Protein 3W06 (pdb70)

Radius of gyration: 17.02 Å; Cα contacts (8 Å, |Δi|>4): 594; chains: 1; bounding box: 45×46×42 Å

Organism: Arabidopsis thaliana (NCBI:txid3702)

Solvent-accessible surface area: 11154 Å² total; per-residue (Å²): 87,132,50,24,117,13,13,34,20,104,66,70,51,98,43,97,57,5,0,0,0,0,3,0,32,5,6,12,28,36,0,0,88,69,0,20,81,89,0,54,134,82,34,45,0,0,18,6,3,16,9,7,10,26,65,12,65,53,122,107,12,74,86,126,98,11,77,80,9,82,2,14,1,92,13,1,17,37,0,0,94,70,43,172,4,146,52,3,22,0,0,0,1,7,7,0,0,4,2,0,0,22,0,2,57,94,77,56,86,6,8,61,8,0,0,0,0,0,4,3,0,44,7,14,23,63,166,132,16,101,0,34,31,86,63,110,79,0,74,116,28,5,92,39,6,130,82,83,18,98,52,22,0,106,40,27,0,23,107,4,2,11,58,98,126,108,34,120,6,8,103,32,6,17,145,11,0,87,77,10,101,66,63,3,0,30,33,14,1,61,30,11,18,66,19,54,10,39,110,49,0,77,144,2,98,7,45,0,4,3,1,2,0,85,142,16,80,9,1,38,60,90,0,2,98,63,0,74,68,55,11,48,14,124,17,49,43,46,50,0,115,11,47,2,21,1,0,0,12,37,36,33,136,48,0,8,69,11,0,13,115,15,2,122,85,122,104

B-factor: mean 13.85, std 9.34, range [4.44, 128.72]

Sequence (267 aa):
GVVVEEEAHNVKKVIIGSGEATIIVLLGHGFGTDQSVWKHLVPHLVDDDYRRVVLYDNMGAGTTNPDYFDFDDRYSNNLEGYSSFFDLIIAILEEDDLKIESCIFVGHSVSAMIGVLLASLNRPDLFSKIVMIISASPRYVNDVVDYQQGGFEQEDDLNQLLFEEAIRRSSNYKAWCLGFAPLAVGGDMDSIAVQEFSSRRTLFNNMMRPDIALSVGQTIFQSDMMRQILPFVTVPCHILQSVKDLLAVPVVVSSEYLHANLGCESVVEVIPSDGHLPQLSSSPDSVIPVILRRHIRNDI

Nearest PDB structures (foldseek):
  4jym-assembly2_B  TM=1.003E+00  e=8.639E-58  Arabidopsis thaliana
  5z9h-assembly1_A  TM=1.003E+00  e=8.639E-58  Arabidopsis thaliana
  8u33-assembly1_A  TM=1.002E+00  e=1.184E-56  Arabidopsis thaliana
  8u2l-assembly1_A  TM=1.003E+00  e=4.520E-56  Arabidopsis thaliana
  7k38-assembly1_A  TM=9.964E-01  e=1.444E-49  Pisum sativum

Secondary structure (DSSP, 8-state):
-HHHHHTT-EEES-SS-EEEEE--TT--GGGGTTTGGGTTTTSEEEEE--TTSTTS-GGG--TTGGGSHHHHHHHHHHHHHHTT---EEEEEETHHHHHHHHHHHH-GGGEEEEEEES--S--B-BTTB--SB-HHHHHHHHHHHHH-HHHHHHHHHHHHH-S-TTSHHHHHHHHHHHHS-HHHHHHHHHHHHT---GGGGGG--S-EEEEEEEE-TT--HHHHHHHHHH-SS-EEEEEEEEESSSHHHH-HHHHHHHHHHHHHS--

GO terms:
  GO:0005829 cytosol (C, HDA)
  GO:0009640 photomorphogenesis (P, IMP)
  GO:0009704 de-etiolation (P, IMP)
  GO:0080167 response to karrikin (P, IMP)
  GO:0031386 protein tag activity (F, IPI)
  GO:0005515 protein binding (F, IPI)

Foldseek 3Di:
DVLCVQFVKDKADDDQAAEEEEEDPLAAQCLCVLQVVVCRVPHTYIGTGFPQFLVGDVVPDDLVLVLALQSRLVSVVVVCVVVVHQAYEYEYAESRLVSVQVNCLVPVRHYQEYEYELYFQAQDDDPPDHQQDHVVRVVVLLVVLVPDVLVSLLVVLCQAFPDDSPDPSSVNSSVRNVSGDSVSSSSNSCSRNHGHRQVCQLSGAREYEAEYEPAGNRGHPVRSVSSCVRHNYHYYYDHWPDHHSSCCRVPVVRPNVVSVCPNVDDD

CATH classification: 3.40.50.1820

InterPro domains:
  IPR000073 Alpha/beta hydrolase fold-1 [PF12697] (20-257)
  IPR029058 Alpha/Beta hydrolase fold [G3DSA:3.40.50.1820] (1-270)
  IPR029058 Alpha/Beta hydrolase fold [SSF53474] (10-265)

Structure (mmCIF, N/CA/C/O backbone):
data_3W06
#
_entry.id   3W06
#
_cell.length_a   50.953
_cell.length_b   55.603
_cell.length_c   53.128
_cell.angle_alpha   90.00
_cell.angle_beta   115.81
_cell.angle_gamma   90.00
#
_symmetry.space_group_name_H-M   'P 1 21 1'
#
loop_
_entity.id
_entity.type
_entity.pdbx_description
1 polymer 'Hydrolase, alpha/beta fold family protein'
2 non-polymer 1,2-ETHANEDIOL
3 water water
#
loop_
_atom_site.group_PDB
_atom_site.id
_atom_site.type_symbol
_atom_site.label_atom_id
_atom_site.label_alt_id
_atom_site.label_comp_id
_atom_site.label_asym_id
_atom_site.label_entity_id
_atom_site.label_seq_id
_atom_site.pdbx_PDB_ins_code
_atom_site.Cartn_x
_atom_site.Cartn_y
_atom_site.Cartn_z
_atom_site.occupancy
_atom_site.B_iso_or_equiv
_atom_site.auth_seq_id
_atom_site.auth_comp_id
_atom_site.auth_asym_id
_atom_site.auth_atom_id
_atom_site.pdbx_PDB_model_num
ATOM 1 N N . GLY A 1 4 ? -19.421 -30.299 -16.378 1.00 30.33 2 GLY A N 1
ATOM 2 C CA . GLY A 1 4 ? -18.669 -29.675 -17.531 1.00 26.57 2 GLY A CA 1
ATOM 3 C C . GLY A 1 4 ? -17.354 -29.030 -17.131 1.00 22.30 2 GLY A C 1
ATOM 4 O O . GLY A 1 4 ? -17.195 -28.591 -16.024 1.00 22.93 2 GLY A O 1
ATOM 5 N N . VAL A 1 5 ? -16.382 -29.010 -18.021 1.00 19.62 3 VAL A N 1
ATOM 6 C CA . VAL A 1 5 ? -15.096 -28.381 -17.707 1.00 16.41 3 VAL A CA 1
ATOM 7 C C . VAL A 1 5 ? -15.193 -26.919 -17.256 1.00 12.66 3 VAL A C 1
ATOM 8 O O . VAL A 1 5 ? -14.632 -26.522 -16.257 1.00 11.00 3 VAL A O 1
ATOM 12 N N A VAL A 1 6 ? -15.872 -26.131 -18.065 0.50 12.66 4 VAL A N 1
ATOM 13 N N B VAL A 1 6 ? -15.901 -26.103 -18.013 0.50 13.15 4 VAL A N 1
ATOM 14 C CA A VAL A 1 6 ? -15.964 -24.727 -17.800 0.50 12.85 4 VAL A CA 1
ATOM 15 C CA B VAL A 1 6 ? -15.969 -24.699 -17.658 0.50 14.55 4 VAL A CA 1
ATOM 16 C C A VAL A 1 6 ? -16.623 -24.507 -16.466 0.50 13.30 4 VAL A C 1
ATOM 17 C C B VAL A 1 6 ? -16.822 -24.507 -16.377 0.50 16.17 4 VAL A C 1
ATOM 18 O O A VAL A 1 6 ? -16.144 -23.744 -15.630 0.50 16.21 4 VAL A O 1
ATOM 19 O O B VAL A 1 6 ? -16.468 -23.683 -15.523 0.50 15.37 4 VAL A O 1
ATOM 26 N N A GLU A 1 7 ? -17.734 -25.190 -16.254 0.50 16.01 5 GLU A N 1
ATOM 27 N N B GLU A 1 7 ? -17.901 -25.281 -16.226 0.50 16.24 5 GLU A N 1
ATOM 28 C CA A GLU A 1 7 ? -18.518 -24.893 -15.079 0.50 17.52 5 GLU A CA 1
ATOM 29 C CA B GLU A 1 7 ? -18.753 -25.313 -15.005 0.50 17.49 5 GLU A CA 1
ATOM 30 C C A GLU A 1 7 ? -17.835 -25.464 -13.807 0.50 15.66 5 GLU A C 1
ATOM 31 C C B GLU A 1 7 ? -17.901 -25.546 -13.786 0.50 16.01 5 GLU A C 1
ATOM 32 O O A GLU A 1 7 ? -17.890 -24.822 -12.758 0.50 16.65 5 GLU A O 1
ATOM 33 O O B GLU A 1 7 ? -17.930 -24.839 -12.777 0.50 16.95 5 GLU A O 1
ATOM 44 N N . GLU A 1 8 ? -17.146 -26.609 -13.897 1.00 12.90 6 GLU A N 1
ATOM 45 C CA . GLU A 1 8 ? -16.314 -27.066 -12.783 1.00 13.13 6 GLU A CA 1
ATOM 46 C C . GLU A 1 8 ? -15.226 -26.037 -12.479 1.00 10.65 6 GLU A C 1
ATOM 47 O O . GLU A 1 8 ? -14.997 -25.708 -11.306 1.00 10.51 6 GLU A O 1
ATOM 53 N N . ALA A 1 9 ? -14.552 -25.531 -13.517 1.00 8.51 7 ALA A N 1
ATOM 54 C CA . ALA A 1 9 ? -13.381 -24.705 -13.288 1.00 8.61 7 ALA A CA 1
ATOM 55 C C . ALA A 1 9 ? -13.760 -23.385 -12.607 1.00 7.58 7 ALA A C 1
ATOM 56 O O . ALA A 1 9 ? -12.927 -22.813 -11.917 1.00 8.44 7 ALA A O 1
ATOM 58 N N . HIS A 1 10 ? -14.985 -22.897 -12.870 1.00 7.04 8 HIS A N 1
ATOM 59 C CA . HIS A 1 10 ? -15.446 -21.650 -12.269 1.00 6.95 8 HIS A CA 1
ATOM 60 C C . HIS A 1 10 ? -16.422 -21.863 -11.123 1.00 6.28 8 HIS A C 1
ATOM 61 O O . HIS A 1 10 ? -17.061 -20.903 -10.666 1.00 6.81 8 HIS A O 1
ATOM 68 N N . ASN A 1 11 ? -16.542 -23.104 -10.637 1.00 6.09 9 ASN A N 1
ATOM 69 C CA . ASN A 1 11 ? -17.419 -23.383 -9.508 1.00 6.43 9 ASN A CA 1
ATOM 70 C C . ASN A 1 11 ? -18.817 -22.846 -9.757 1.00 6.21 9 ASN A C 1
ATOM 71 O O . ASN A 1 11 ? -19.455 -22.284 -8.854 1.00 7.22 9 ASN A O 1
ATOM 76 N N . VAL A 1 12 ? -19.331 -23.048 -10.967 1.00 6.61 10 VAL A N 1
ATOM 77 C CA . VAL A 1 12 ? -20.641 -22.496 -11.319 1.00 6.64 10 VAL A CA 1
ATOM 78 C C . VAL A 1 12 ? -21.733 -23.186 -10.531 1.00 6.41 10 VAL A C 1
ATOM 79 O O . VAL A 1 12 ? -21.750 -24.428 -10.416 1.00 8.79 10 VAL A O 1
ATOM 83 N N A LYS A 1 13 ? -22.711 -22.415 -10.070 0.50 5.68 11 LYS A N 1
ATOM 84 N N B LYS A 1 13 ? -22.617 -22.368 -9.945 0.50 7.94 11 LYS A N 1
ATOM 85 C CA A LYS A 1 13 ? -23.828 -22.971 -9.336 0.50 6.63 11 LYS A CA 1
ATOM 86 C CA B LYS A 1 13 ? -23.867 -22.804 -9.326 0.50 8.57 11 LYS A CA 1
ATOM 87 C C A LYS A 1 13 ? -25.058 -22.283 -9.906 0.50 6.26 11 LYS A C 1
ATOM 88 C C B LYS A 1 13 ? -25.047 -22.246 -10.108 0.50 7.28 11 LYS A C 1
ATOM 89 O O A LYS A 1 13 ? -25.032 -21.045 -10.028 0.50 7.59 11 LYS A O 1
ATOM 90 O O B LYS A 1 13 ? -25.026 -21.075 -10.524 0.50 6.80 11 LYS A O 1
ATOM 101 N N . VAL A 1 14 ? -26.074 -23.064 -10.284 1.00 7.67 12 VAL A N 1
ATOM 102 C CA . VAL A 1 14 ? -27.305 -22.572 -10.876 1.00 8.38 12 VAL A CA 1
ATOM 103 C C . VAL A 1 14 ? -28.450 -22.951 -9.970 1.00 8.81 12 VAL A C 1
ATOM 104 O O . VAL A 1 14 ? -28.606 -24.141 -9.655 1.00 11.14 12 VAL A O 1
ATOM 108 N N . ILE A 1 15 ? -29.244 -21.990 -9.531 1.00 8.32 13 ILE A N 1
ATOM 109 C CA A ILE A 1 15 ? -30.331 -22.257 -8.608 0.50 8.78 13 ILE A CA 1
ATOM 110 C CA B ILE A 1 15 ? -30.336 -22.214 -8.597 0.50 9.43 13 ILE A CA 1
ATOM 111 C C . ILE A 1 15 ? -31.625 -21.794 -9.288 1.00 9.80 13 ILE A C 1
ATOM 112 O O . ILE A 1 15 ? -31.808 -20.605 -9.590 1.00 11.52 13 ILE A O 1
ATOM 121 N N . GLY A 1 16 ? -32.519 -22.738 -9.553 1.00 11.01 14 GLY A N 1
ATOM 122 C CA . GLY A 1 16 ? -33.784 -22.465 -10.242 1.00 13.03 14 GLY A CA 1
ATOM 123 C C . GLY A 1 16 ? -33.702 -22.632 -11.735 1.00 13.22 14 GLY A C 1
ATOM 124 O O . GLY A 1 16 ? -32.686 -23.005 -12.303 1.00 14.85 14 GLY A O 1
ATOM 125 N N . SER A 1 17 ? -34.819 -22.323 -12.384 1.00 17.32 15 SER A N 1
ATOM 126 C CA . SER A 1 17 ? -34.927 -22.448 -13.830 1.00 17.53 15 SER A CA 1
ATOM 127 C C . SER A 1 17 ? -35.771 -21.334 -14.398 1.00 17.17 15 SER A C 1
ATOM 128 O O . SER A 1 17 ? -36.289 -20.479 -13.672 1.00 17.94 15 SER A O 1
ATOM 131 N N . GLY A 1 18 ? -35.914 -21.353 -15.713 1.00 20.86 16 GLY A N 1
ATOM 132 C CA . GLY A 1 18 ? -36.768 -20.378 -16.334 1.00 20.28 16 GLY A CA 1
ATOM 133 C C . GLY A 1 18 ? -36.013 -19.242 -16.986 1.00 18.09 16 GLY A C 1
ATOM 134 O O . GLY A 1 18 ? -34.804 -19.099 -16.829 1.00 21.33 16 GLY A O 1
ATOM 135 N N . GLU A 1 19 ? -36.757 -18.431 -17.718 1.00 19.44 17 GLU A N 1
ATOM 136 C CA . GLU A 1 19 ? -36.189 -17.446 -18.603 1.00 20.64 17 GLU A CA 1
ATOM 137 C C . GLU A 1 19 ? -35.608 -16.353 -17.741 1.00 15.88 17 GLU A C 1
ATOM 138 O O . GLU A 1 19 ? -34.502 -15.882 -18.034 1.00 17.13 17 GLU A O 1
ATOM 140 N N . ALA A 1 20 ? -36.324 -15.896 -16.707 1.00 14.71 18 ALA A N 1
ATOM 141 C CA . ALA A 1 20 ? -35.806 -14.744 -15.954 1.00 12.34 18 ALA A CA 1
ATOM 142 C C . ALA A 1 20 ? -34.553 -15.186 -15.193 1.00 10.35 18 ALA A C 1
ATOM 143 O O . ALA A 1 20 ? -3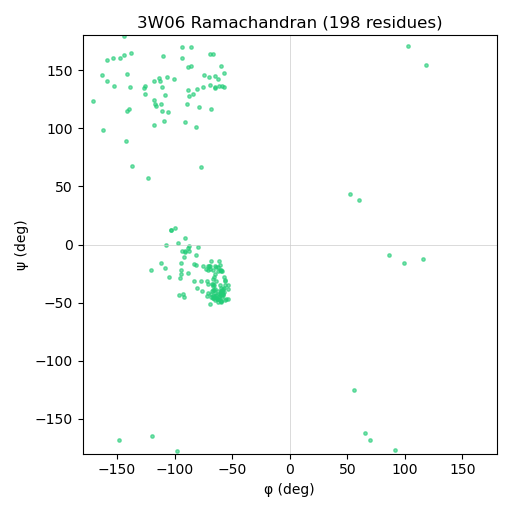4.630 -16.050 -14.329 1.00 11.08 18 ALA A O 1
ATOM 145 N N . THR A 1 21 ? -33.400 -14.598 -15.530 1.00 9.80 19 THR A N 1
ATOM 146 C CA . THR A 1 21 ? -32.095 -15.107 -15.062 1.00 9.92 19 THR A CA 1
ATOM 14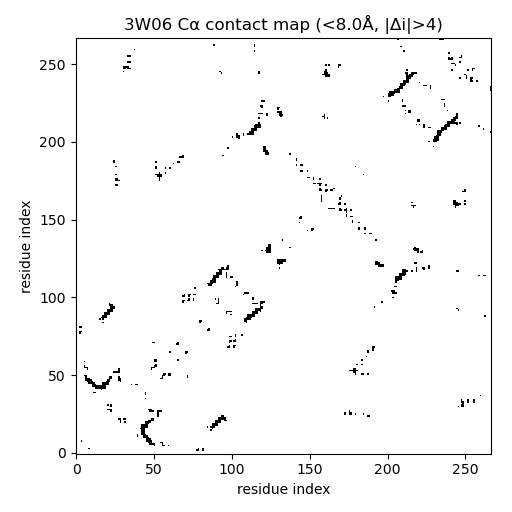7 C C . THR A 1 21 ? -31.251 -13.938 -14.571 1.00 7.62 19 THR A C 1
ATOM 148 O O . THR A 1 21 ? -31.174 -12.887 -15.201 1.00 8.27 19 THR A O 1
ATOM 152 N N A ILE A 1 22 ? -30.584 -14.138 -13.433 0.38 7.36 20 ILE A N 1
ATOM 153 N N C ILE A 1 22 ? -30.539 -14.194 -13.486 0.62 8.11 20 ILE A N 1
ATOM 154 C CA A ILE A 1 22 ? -29.601 -13.173 -12.909 0.38 6.90 20 ILE A CA 1
ATOM 155 C CA C ILE A 1 22 ? -29.609 -13.209 -12.953 0.62 7.12 20 ILE A CA 1
ATOM 156 C C A ILE A 1 22 ? -28.287 -13.892 -12.713 0.38 6.38 20 ILE A C 1
ATOM 157 C C C ILE A 1 22 ? -28.279 -13.929 -12.754 0.62 5.85 20 ILE A C 1
ATOM 158 O O A ILE A 1 22 ? -28.258 -14.978 -12.117 0.38 5.78 20 ILE A O 1
ATOM 159 O O C ILE A 1 22 ? -28.230 -15.083 -12.278 0.62 8.57 20 ILE A O 1
ATOM 168 N N . VAL A 1 23 ? -27.217 -13.249 -13.163 1.00 5.76 21 VAL A N 1
ATOM 169 C CA . VAL A 1 23 ? -25.860 -13.798 -13.090 1.00 5.68 21 VAL A CA 1
ATOM 170 C C . VAL A 1 23 ? -25.052 -12.819 -12.250 1.00 5.09 21 VAL A C 1
ATOM 171 O O . VAL A 1 23 ? -25.081 -11.623 -12.509 1.00 6.39 21 VAL A O 1
ATOM 175 N N A LEU A 1 24 ? -24.319 -13.332 -11.268 0.50 5.88 22 LEU A N 1
ATOM 176 N N B LEU A 1 24 ? -24.330 -13.332 -11.254 0.50 5.89 22 LEU A N 1
ATOM 177 C CA A LEU A 1 24 ? -23.604 -12.486 -10.338 0.50 6.36 22 LEU A CA 1
ATOM 178 C CA B LEU A 1 24 ? -23.621 -12.522 -10.278 0.50 5.99 22 LEU A CA 1
ATOM 179 C C A LEU A 1 24 ? -22.107 -12.768 -10.389 0.50 5.90 22 LEU A C 1
ATOM 180 C C B LEU A 1 24 ? -22.110 -12.768 -10.372 0.50 6.00 22 LEU A C 1
ATOM 181 O O A LEU A 1 24 ? -21.692 -13.925 -10.189 0.50 6.31 22 LEU A O 1
ATOM 182 O O B LEU A 1 24 ? -21.682 -13.919 -10.176 0.50 6.30 22 LEU A O 1
ATOM 191 N N . GLY A 1 25 ? -21.324 -11.715 -10.617 1.00 5.40 23 GLY A N 1
ATOM 192 C CA . GLY A 1 25 ? -19.882 -11.808 -10.719 1.00 6.55 23 GLY A CA 1
ATOM 193 C C . GLY A 1 25 ? -19.196 -11.028 -9.627 1.00 5.07 23 GLY A C 1
ATOM 194 O O . GLY A 1 25 ? -19.548 -9.891 -9.337 1.00 6.19 23 GLY A O 1
ATOM 195 N N . HIS A 1 26 ? -18.219 -11.633 -8.959 1.00 6.05 24 HIS A N 1
ATOM 196 C CA . HIS A 1 26 ? -17.588 -11.054 -7.773 1.00 5.66 24 HIS A CA 1
ATOM 197 C C . HIS A 1 26 ? -16.319 -10.242 -8.100 1.00 5.43 24 HIS A C 1
ATOM 198 O O . HIS A 1 26 ? -15.744 -10.317 -9.193 1.00 6.38 24 HIS A O 1
ATOM 205 N N . GLY A 1 27 ? -15.818 -9.520 -7.093 1.00 6.50 25 GLY A N 1
ATOM 206 C CA . GLY A 1 27 ? -14.614 -8.740 -7.267 1.00 7.28 25 GLY A CA 1
ATOM 207 C C . GLY A 1 27 ? -13.338 -9.378 -6.791 1.00 6.17 25 GLY A C 1
ATOM 208 O O . GLY A 1 27 ? -13.311 -10.530 -6.313 1.00 7.03 25 GLY A O 1
ATOM 209 N N . PHE A 1 28 ? -12.249 -8.647 -6.911 1.00 7.40 26 PHE A N 1
ATOM 210 C CA . PHE A 1 28 ? -10.935 -9.122 -6.482 1.00 7.51 26 PHE A CA 1
ATOM 211 C C . PHE A 1 28 ? -10.892 -9.510 -5.027 1.00 8.32 26 PHE A C 1
ATOM 212 O O . PHE A 1 28 ? -11.396 -8.784 -4.148 1.00 9.41 26 PHE A O 1
ATOM 220 N N . GLY A 1 29 ? -10.272 -10.652 -4.754 1.00 7.48 27 GLY A N 1
ATOM 221 C CA . GLY A 1 29 ? -10.001 -11.042 -3.382 1.00 8.36 27 GLY A CA 1
ATOM 222 C C . GLY A 1 29 ? -11.111 -11.788 -2.678 1.00 6.59 27 GLY A C 1
ATOM 223 O O . GLY A 1 29 ? -10.879 -12.304 -1.587 1.00 8.54 27 GLY A O 1
ATOM 224 N N . THR A 1 30 ? -12.300 -11.860 -3.307 1.00 6.65 28 THR A N 1
ATOM 225 C CA . THR A 1 30 ? -13.413 -12.629 -2.761 1.00 7.33 28 THR A CA 1
ATOM 226 C C . THR A 1 30 ? -13.842 -13.725 -3.738 1.00 6.57 28 THR A C 1
ATOM 227 O O . THR A 1 30 ? -13.093 -14.077 -4.657 1.00 7.01 28 THR A O 1
ATOM 231 N N . ASP A 1 31 ? -15.024 -14.296 -3.521 1.00 7.04 29 ASP A N 1
ATOM 232 C CA . ASP A 1 31 ? -15.533 -15.305 -4.467 1.00 6.54 29 ASP A CA 1
ATOM 233 C C . ASP A 1 31 ? -17.044 -15.159 -4.439 1.00 6.40 29 ASP A C 1
ATOM 234 O O . ASP A 1 31 ? -17.589 -14.181 -3.888 1.00 6.65 29 ASP A O 1
ATOM 239 N N . GLN A 1 32 ? -17.756 -16.115 -5.027 1.00 6.56 30 GLN A N 1
ATOM 240 C CA . GLN A 1 32 ? -19.194 -15.993 -5.117 1.00 6.39 30 GLN A CA 1
ATOM 241 C C . GLN A 1 32 ? -19.882 -15.915 -3.746 1.00 6.37 30 GLN A C 1
ATOM 242 O O . GLN A 1 32 ? -21.043 -15.509 -3.673 1.00 6.96 30 GLN A O 1
ATOM 248 N N . SER A 1 33 ? -19.197 -16.320 -2.660 1.00 6.81 31 SER A N 1
ATOM 249 C CA . SER A 1 33 ? -19.772 -16.158 -1.314 1.00 7.47 31 SER A CA 1
ATOM 250 C C . SER A 1 33 ? -20.038 -14.703 -0.932 1.00 6.81 31 SER A C 1
ATOM 251 O O . SER A 1 33 ? -20.794 -14.468 -0.010 1.00 7.77 31 SER A O 1
ATOM 254 N N . VAL A 1 34 ? -19.487 -13.741 -1.666 1.00 6.73 32 VAL A N 1
ATOM 255 C CA . VAL A 1 34 ? -19.771 -12.323 -1.391 1.00 6.83 32 VAL A CA 1
ATOM 256 C C . VAL A 1 34 ? -21.257 -12.029 -1.528 1.00 6.52 32 VAL A C 1
ATOM 257 O O . VAL A 1 34 ? -21.749 -11.043 -0.945 1.00 7.46 32 VAL A O 1
ATOM 261 N N . TRP A 1 35 ? -21.974 -12.862 -2.292 1.00 6.34 33 TRP A N 1
ATOM 262 C CA . TRP A 1 35 ? -23.384 -12.638 -2.608 1.00 6.31 33 TRP A CA 1
ATOM 263 C C . TRP A 1 35 ? -24.329 -13.288 -1.605 1.00 6.28 33 TRP A C 1
ATOM 264 O O . TRP A 1 35 ? -25.540 -13.324 -1.839 1.00 6.72 33 TRP A O 1
ATOM 275 N N . LYS A 1 36 ? -23.793 -13.871 -0.532 1.00 6.58 34 LYS A N 1
ATOM 276 C CA . LYS A 1 36 ? -24.601 -14.707 0.350 1.00 7.11 34 LYS A CA 1
ATOM 277 C C . LYS A 1 36 ? -25.819 -14.020 0.938 1.00 7.25 34 LYS A C 1
ATOM 278 O O . LYS A 1 36 ? -26.802 -14.703 1.246 1.00 8.91 34 LYS A O 1
ATOM 284 N N . HIS A 1 37 ? -25.814 -12.706 1.130 1.00 7.05 35 HIS A N 1
ATOM 285 C CA . HIS A 1 37 ? -26.978 -12.021 1.688 1.00 7.68 35 HIS A CA 1
ATOM 286 C C . HIS A 1 37 ? -27.930 -11.522 0.618 1.00 7.47 35 HIS A C 1
ATOM 287 O O . HIS A 1 37 ? -29.047 -11.117 0.942 1.00 9.45 35 HIS A O 1
ATOM 294 N N . LEU A 1 38 ? -27.503 -11.570 -0.642 1.00 7.11 36 LEU A N 1
ATOM 295 C CA . LEU A 1 38 ? -28.363 -11.161 -1.737 1.00 7.17 36 LEU A CA 1
ATOM 296 C C . LEU A 1 38 ? -29.153 -12.313 -2.303 1.00 7.05 36 LEU A C 1
ATOM 297 O O . LEU A 1 38 ? -30.354 -12.211 -2.544 1.00 7.74 36 LEU A O 1
ATOM 302 N N . VAL A 1 39 ? -28.485 -13.450 -2.528 1.00 7.31 37 VAL A N 1
ATOM 303 C CA . VAL A 1 39 ? -29.103 -14.585 -3.212 1.00 7.66 37 VAL A CA 1
ATOM 304 C C . VAL A 1 39 ? -30.421 -15.046 -2.585 1.00 7.68 37 VAL A C 1
ATOM 305 O O . VAL A 1 39 ? -31.358 -15.380 -3.333 1.00 7.96 37 VAL A O 1
ATOM 309 N N . PRO A 1 40 ? -30.566 -15.050 -1.242 1.00 7.37 38 PRO A N 1
ATOM 310 C CA . PRO A 1 40 ? -31.821 -15.509 -0.679 1.00 8.36 38 PRO A CA 1
ATOM 311 C C . PRO A 1 40 ? -33.037 -14.749 -1.197 1.00 7.53 38 PRO A C 1
ATOM 312 O O . PRO A 1 40 ? -34.139 -15.302 -1.254 1.00 9.25 38 PRO A O 1
ATOM 316 N N . HIS A 1 41 ? -32.854 -13.480 -1.545 1.00 8.07 39 HIS A N 1
ATOM 317 C CA . HIS A 1 41 ? -33.930 -12.624 -2.023 1.00 9.30 39 HIS A CA 1
ATOM 318 C C . HIS A 1 41 ? -34.161 -12.678 -3.515 1.00 9.31 39 HIS A C 1
ATOM 319 O O . HIS A 1 41 ? -35.050 -11.986 -4.014 1.00 12.18 39 HIS A O 1
ATOM 326 N N . LEU A 1 42 ? -33.341 -13.439 -4.226 1.00 8.54 40 LEU A N 1
ATOM 327 C CA . LEU A 1 42 ? -33.463 -13.561 -5.680 1.00 8.23 40 LEU A CA 1
ATOM 328 C C . LEU A 1 42 ? -34.064 -14.888 -6.123 1.00 8.23 40 LEU A C 1
ATOM 329 O O . LEU A 1 42 ? -34.664 -14.986 -7.187 1.00 9.90 40 LEU A O 1
ATOM 334 N N . VAL A 1 43 ? -33.877 -15.944 -5.331 1.00 8.28 41 VAL A N 1
ATOM 335 C CA . VAL A 1 43 ? -34.197 -17.274 -5.827 1.00 9.87 41 VAL A CA 1
ATOM 336 C C . VAL A 1 43 ? -35.674 -17.536 -6.087 1.00 10.96 41 VAL A C 1
ATOM 337 O O . VAL A 1 43 ? -36.004 -18.394 -6.897 1.00 13.88 41 VAL A O 1
ATOM 341 N N . ASP A 1 44 ? -36.588 -16.796 -5.472 1.00 12.17 42 ASP A N 1
ATOM 342 C CA A ASP A 1 44 ? -38.034 -16.917 -5.714 0.50 15.03 42 ASP A CA 1
ATOM 343 C CA B ASP A 1 44 ? -37.981 -17.095 -5.788 0.50 14.78 42 ASP A CA 1
ATOM 344 C C . ASP A 1 44 ? -38.428 -16.448 -7.108 1.00 14.80 42 ASP A C 1
ATOM 345 O O . ASP A 1 44 ? -39.422 -16.899 -7.678 1.00 19.90 42 ASP A O 1
ATOM 354 N N . ASP A 1 45 ? -37.685 -15.485 -7.629 1.00 13.11 43 ASP A N 1
ATOM 355 C CA . ASP A 1 45 ? -38.067 -14.761 -8.833 1.00 14.15 43 ASP A CA 1
ATOM 356 C C . ASP A 1 45 ? -37.190 -15.024 -10.039 1.00 12.08 43 ASP A C 1
ATOM 357 O O . ASP A 1 45 ? -37.595 -14.687 -11.155 1.00 13.85 43 ASP A O 1
ATOM 362 N N . TYR A 1 46 ? -36.002 -15.599 -9.831 1.00 10.92 44 TYR A N 1
ATOM 363 C CA . TYR A 1 46 ? -35.018 -15.715 -10.898 1.00 10.22 44 TYR A CA 1
ATOM 364 C C . TYR A 1 46 ? -34.313 -17.055 -10.810 1.00 10.52 44 TYR A C 1
ATOM 365 O O . TYR A 1 46 ? -34.138 -17.617 -9.714 1.00 11.80 44 TYR A O 1
ATOM 374 N N A ARG A 1 47 ? -33.845 -17.530 -11.960 0.38 9.23 45 ARG A N 1
ATOM 375 N N C ARG A 1 47 ? -33.896 -17.562 -11.978 0.62 10.19 45 ARG A N 1
ATOM 376 C CA A ARG A 1 47 ? -32.802 -18.532 -12.000 0.38 9.40 45 ARG A CA 1
ATOM 377 C CA C ARG A 1 47 ? -32.775 -18.488 -12.128 0.62 10.41 45 ARG A CA 1
ATOM 378 C C A ARG A 1 47 ? -31.458 -17.820 -11.799 0.38 8.91 45 ARG A C 1
ATOM 379 C C C ARG A 1 47 ? -31.559 -17.663 -11.667 0.62 7.94 45 ARG A C 1
ATOM 380 O O A ARG A 1 47 ? -31.022 -17.007 -12.634 0.38 6.49 45 ARG A O 1
ATOM 381 O O C ARG A 1 47 ? -31.322 -16.572 -12.194 0.62 9.30 45 ARG A O 1
ATOM 396 N N . VAL A 1 48 ? -30.804 -18.167 -10.699 1.00 7.41 46 VAL A N 1
ATOM 397 C CA . VAL A 1 48 ? -29.635 -17.462 -10.186 1.00 7.25 46 VAL A CA 1
ATOM 398 C C . VAL A 1 48 ? -28.382 -18.236 -10.554 1.00 6.34 46 VAL A C 1
ATOM 399 O O . VAL A 1 48 ? -28.292 -19.430 -10.298 1.00 7.54 46 VAL A O 1
ATOM 403 N N . VAL A 1 49 ? -27.416 -17.540 -11.152 1.00 6.14 47 VAL A N 1
ATOM 404 C CA . VAL A 1 49 ? -26.159 -18.124 -11.575 1.00 6.31 47 VAL A CA 1
ATOM 405 C C . VAL A 1 49 ? -25.013 -17.491 -10.816 1.00 5.73 47 VAL A C 1
ATOM 406 O O . VAL A 1 49 ? -24.888 -16.257 -10.879 1.00 6.84 47 VAL A O 1
ATOM 410 N N . LEU A 1 50 ? -24.233 -18.284 -10.090 1.00 5.95 48 LEU A N 1
ATOM 411 C CA . LEU A 1 50 ? -23.041 -17.838 -9.370 1.00 5.90 48 LEU A CA 1
ATOM 412 C C . LEU A 1 50 ? -21.814 -18.471 -10.015 1.00 5.80 48 LEU A C 1
ATOM 413 O O . LEU A 1 50 ? -21.854 -19.631 -10.413 1.00 6.79 48 LEU A O 1
ATOM 418 N N . TYR A 1 51 ? -20.715 -17.730 -10.075 1.00 6.06 49 TYR A N 1
ATOM 419 C CA . TYR A 1 51 ? -19.478 -18.308 -10.578 1.00 6.12 49 TYR A CA 1
ATOM 420 C C . TYR A 1 51 ? -18.314 -17.551 -9.965 1.00 5.61 49 TYR A C 1
ATOM 421 O O . TYR A 1 51 ? -18.464 -16.404 -9.495 1.00 6.16 49 TYR A O 1
ATOM 430 N N . ASP A 1 52 ? -17.143 -18.195 -9.990 1.00 5.85 50 ASP A N 1
ATOM 431 C CA . ASP A 1 52 ? -15.915 -17.574 -9.499 1.00 6.49 50 ASP A CA 1
ATOM 432 C C . ASP A 1 52 ? -15.025 -17.193 -10.681 1.00 5.86 50 ASP A C 1
ATOM 433 O O . ASP A 1 52 ? -14.929 -17.927 -11.683 1.00 7.01 50 ASP A O 1
ATOM 438 N N . ASN A 1 53 ? -14.351 -16.067 -10.524 1.00 6.19 51 ASN A N 1
ATOM 439 C CA . ASN A 1 53 ? -13.372 -15.647 -11.521 1.00 6.32 51 ASN A CA 1
ATOM 440 C C . ASN A 1 53 ? -12.168 -16.539 -11.490 1.00 5.87 51 ASN A C 1
ATOM 441 O O . ASN A 1 53 ? -11.701 -16.975 -10.425 1.00 7.50 51 ASN A O 1
ATOM 446 N N . MET A 1 54 ? -11.609 -16.794 -12.654 1.00 6.39 52 MET A N 1
ATOM 447 C CA . MET A 1 54 ? -10.361 -17.547 -12.647 1.00 7.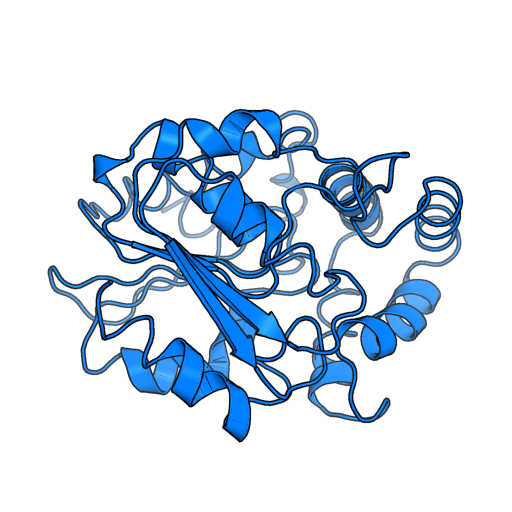30 52 MET A CA 1
ATOM 448 C C . MET A 1 54 ? -9.321 -16.741 -11.875 1.00 7.12 52 MET A C 1
ATOM 449 O O . MET A 1 54 ? -9.225 -15.519 -12.051 1.00 8.38 52 MET A O 1
ATOM 454 N N . GLY A 1 55 ? -8.561 -17.438 -11.014 1.00 7.70 53 GLY A N 1
ATOM 455 C CA . GLY A 1 55 ? -7.582 -16.787 -10.126 1.00 8.12 53 GLY A CA 1
ATOM 456 C C . GLY A 1 55 ? -8.071 -16.576 -8.722 1.00 7.44 53 GLY A C 1
ATOM 457 O O . GLY A 1 55 ? -7.258 -16.287 -7.837 1.00 9.40 53 GLY A O 1
ATOM 458 N N . ALA A 1 56 ? -9.374 -16.680 -8.481 1.00 7.50 54 ALA A N 1
ATOM 459 C CA . ALA A 1 56 ? -9.871 -16.700 -7.112 1.00 8.40 54 ALA A CA 1
ATOM 460 C C . ALA A 1 56 ? -9.259 -17.889 -6.387 1.00 7.68 54 ALA A C 1
ATOM 461 O O . ALA A 1 56 ? -8.933 -18.920 -7.006 1.00 8.52 54 ALA A O 1
ATOM 463 N N . GLY A 1 57 ? -9.140 -17.805 -5.063 1.00 9.55 55 GLY A N 1
ATOM 464 C CA . GLY A 1 57 ? -8.540 -18.906 -4.315 1.00 10.21 55 GLY A CA 1
ATOM 465 C C . GLY A 1 57 ? -9.313 -20.219 -4.346 1.00 10.04 55 GLY A C 1
ATOM 466 O O . GLY A 1 57 ? -8.733 -21.297 -4.075 1.00 13.19 55 GLY A O 1
ATOM 467 N N . THR A 1 58 ? -10.599 -20.158 -4.707 1.00 8.86 56 THR A N 1
ATOM 468 C CA . THR A 1 58 ? -11.428 -21.326 -4.885 1.00 9.55 56 THR A CA 1
ATOM 469 C C . THR A 1 58 ? -11.194 -22.004 -6.232 1.00 8.53 56 THR A C 1
ATOM 470 O O . THR A 1 58 ? -11.820 -23.034 -6.511 1.00 8.79 56 THR A O 1
ATOM 474 N N . THR A 1 59 ? -10.336 -21.464 -7.085 1.00 7.94 57 THR A N 1
ATOM 475 C CA . THR A 1 59 ? -10.101 -22.026 -8.418 1.00 8.43 57 THR A CA 1
ATOM 476 C C . THR A 1 59 ? -8.705 -22.627 -8.473 1.00 9.03 57 THR A C 1
ATOM 477 O O . THR A 1 59 ? -7.835 -22.347 -7.653 1.00 9.57 57 THR A O 1
ATOM 481 N N . ASN A 1 60 ? -8.527 -23.468 -9.472 1.00 9.88 58 ASN A N 1
ATOM 482 C CA . ASN A 1 60 ? -7.268 -24.203 -9.603 1.00 10.28 58 ASN A CA 1
ATOM 483 C C . ASN A 1 60 ? -6.184 -23.29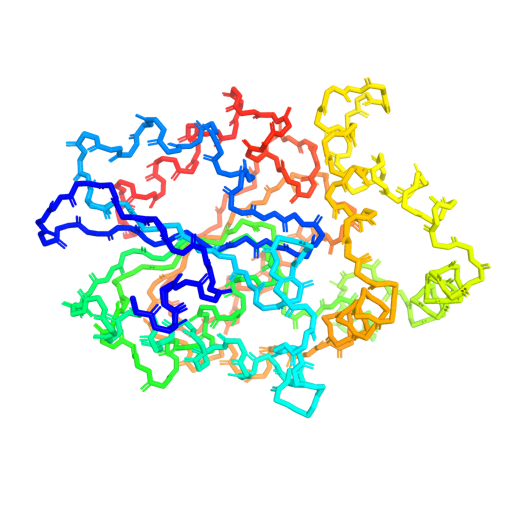4 -10.215 1.00 8.99 58 ASN A C 1
ATOM 484 O O . ASN A 1 60 ? -6.360 -22.791 -11.323 1.00 10.13 58 ASN A O 1
ATOM 489 N N . PRO A 1 61 ? -5.090 -23.031 -9.486 1.00 10.10 59 PRO A N 1
ATOM 490 C CA . PRO A 1 61 ? -4.082 -22.098 -10.036 1.00 11.17 59 PRO A CA 1
ATOM 491 C C . PRO A 1 61 ? -3.470 -22.574 -11.357 1.00 11.73 59 PRO A C 1
ATOM 492 O O . PRO A 1 61 ? -2.966 -21.747 -12.112 1.00 11.59 59 PRO A O 1
ATOM 496 N N . ASP A 1 62 ? -3.520 -23.868 -11.656 1.00 12.38 60 ASP A N 1
ATOM 497 C CA . ASP A 1 62 ? -2.991 -24.347 -12.928 1.00 13.13 60 ASP A CA 1
ATOM 498 C C . ASP A 1 62 ? -3.769 -23.800 -14.132 1.00 12.68 60 ASP A C 1
ATOM 499 O O . ASP A 1 62 ? -3.254 -23.804 -15.255 1.00 15.60 60 ASP A O 1
ATOM 504 N N . TYR A 1 63 ? -4.989 -23.324 -13.899 1.00 10.72 61 TYR A N 1
ATOM 505 C CA . TYR A 1 63 ? -5.831 -22.785 -14.958 1.00 11.36 61 TYR A CA 1
ATOM 506 C C . TYR A 1 63 ? -5.626 -21.280 -15.125 1.00 10.83 61 TYR A C 1
ATOM 507 O O . TYR A 1 63 ? -6.226 -20.647 -16.031 1.00 11.57 61 TYR A O 1
ATOM 516 N N . PHE A 1 64 ? -4.839 -20.665 -14.237 1.00 10.51 62 PHE A N 1
ATOM 517 C CA . PHE A 1 64 ? -4.636 -19.208 -14.359 1.00 9.74 62 PHE A CA 1
ATOM 518 C C . PHE A 1 64 ? -3.576 -18.936 -15.418 1.00 11.07 62 PHE A C 1
ATOM 519 O O . PHE A 1 64 ? -2.379 -19.014 -15.157 1.00 14.66 62 PHE A O 1
ATOM 527 N N . ASP A 1 65 ? -4.041 -18.563 -16.591 1.00 10.36 63 ASP A N 1
ATOM 528 C CA . ASP A 1 65 ? -3.202 -18.291 -17.747 1.00 10.90 63 ASP A CA 1
ATOM 529 C C . ASP A 1 65 ? -2.867 -16.795 -17.721 1.00 11.30 63 ASP A C 1
ATOM 530 O O . ASP A 1 65 ? -3.709 -15.917 -17.967 1.00 11.45 63 ASP A O 1
ATOM 535 N N . PHE A 1 66 ? -1.630 -16.456 -17.358 1.00 10.91 64 PHE A N 1
ATOM 536 C CA . PHE A 1 66 ? -1.236 -15.058 -17.199 1.00 12.00 64 PHE A CA 1
ATOM 537 C C . PHE A 1 66 ? -1.461 -14.240 -18.460 1.00 12.62 64 PHE A C 1
ATOM 538 O O . PHE A 1 66 ? -1.919 -13.096 -18.372 1.00 15.27 64 PHE A O 1
ATOM 546 N N . ASP A 1 67 ? -1.166 -14.800 -19.621 1.00 13.64 65 ASP A N 1
ATOM 547 C CA A ASP A 1 67 ? -1.384 -14.042 -20.852 0.50 15.04 65 ASP A CA 1
ATOM 548 C CA B ASP A 1 67 ? -1.393 -14.065 -20.869 0.50 15.40 65 ASP A CA 1
ATOM 549 C C . ASP A 1 67 ? -2.879 -13.784 -21.072 1.00 12.88 65 ASP A C 1
ATOM 550 O O . ASP A 1 67 ? -3.297 -12.647 -21.413 1.00 13.63 65 ASP A O 1
ATOM 559 N N . ARG A 1 68 ? -3.714 -14.795 -20.853 1.00 11.51 66 ARG A N 1
ATOM 560 C CA . ARG A 1 68 ? -5.158 -14.645 -21.072 1.00 12.28 66 ARG A CA 1
ATOM 561 C C . ARG A 1 68 ? -5.715 -13.523 -20.185 1.00 10.88 66 ARG A C 1
ATOM 562 O O . ARG A 1 68 ? -6.554 -12.743 -20.619 1.00 11.55 66 ARG A O 1
ATOM 570 N N . TYR A 1 69 ? -5.248 -13.459 -18.939 1.00 9.66 67 TYR A N 1
ATOM 571 C CA . TYR A 1 69 ? -5.834 -12.550 -17.962 1.00 9.65 67 TYR A CA 1
ATOM 572 C C . TYR A 1 69 ? -5.038 -11.278 -17.786 1.00 9.35 67 TYR A C 1
ATOM 573 O O . TYR A 1 69 ? -5.345 -10.482 -16.917 1.00 11.82 67 TYR A O 1
ATOM 582 N N . SER A 1 70 ? -4.123 -11.020 -18.720 1.00 10.56 68 SER A N 1
ATOM 583 C CA . SER A 1 70 ? -3.354 -9.755 -18.673 1.00 10.40 68 SER A CA 1
ATOM 584 C C . SER A 1 70 ? -4.191 -8.561 -19.112 1.00 10.23 68 SER A C 1
ATOM 585 O O . SER A 1 70 ? -3.795 -7.421 -18.936 1.00 12.11 68 SER A O 1
ATOM 588 N N A ASN A 1 71 ? -5.347 -8.837 -19.720 0.50 11.50 69 ASN A N 1
ATOM 589 N N B ASN A 1 71 ? -5.349 -8.808 -19.684 0.50 11.86 69 ASN A N 1
ATOM 590 C CA A ASN A 1 71 ? -6.370 -7.853 -20.130 0.50 10.97 69 ASN A CA 1
ATOM 591 C CA B ASN A 1 71 ? -6.299 -7.725 -19.789 0.50 12.57 69 ASN A CA 1
ATOM 592 C C A ASN A 1 71 ? -7.693 -8.297 -19.504 0.50 10.81 69 ASN A C 1
ATOM 593 C C B ASN A 1 71 ? -7.671 -8.276 -19.454 0.50 11.22 69 ASN A C 1
ATOM 594 O O A ASN A 1 71 ? -7.929 -9.513 -19.385 0.50 11.86 69 ASN A O 1
ATOM 595 O O B ASN A 1 71 ? -7.903 -9.500 -19.464 0.50 11.99 69 ASN A O 1
ATOM 604 N N . LEU A 1 72 ? -8.585 -7.368 -19.134 1.00 10.49 70 LEU A N 1
ATOM 605 C CA . LEU A 1 72 ? -9.876 -7.766 -18.600 1.00 10.13 70 LEU A CA 1
ATOM 606 C C . LEU A 1 72 ? -10.681 -8.548 -19.633 1.00 9.87 70 LEU A C 1
ATOM 607 O O . LEU A 1 72 ? -11.603 -9.280 -19.259 1.00 10.10 70 LEU A O 1
ATOM 612 N N . GLU A 1 73 ? -10.330 -8.437 -20.919 1.00 12.05 71 GLU A N 1
ATOM 613 C CA . GLU A 1 73 ? -10.996 -9.239 -21.955 1.00 13.21 71 GLU A CA 1
ATOM 614 C C . GLU A 1 73 ? -10.986 -10.704 -21.665 1.00 11.91 71 GLU A C 1
ATOM 615 O O . GLU A 1 73 ? -11.987 -11.376 -21.975 1.00 14.51 71 GLU A O 1
ATOM 621 N N . GLY A 1 74 ? -9.919 -11.211 -21.048 1.00 10.91 72 GLY A N 1
ATOM 622 C CA . GLY A 1 74 ? -9.895 -12.656 -20.745 1.00 10.72 72 GLY A CA 1
ATOM 623 C C . GLY A 1 74 ? -11.043 -13.065 -19.851 1.00 7.98 72 GLY A C 1
ATOM 624 O O . GLY A 1 74 ? -11.655 -14.120 -20.031 1.00 9.24 72 GLY A O 1
ATOM 625 N N . TYR A 1 75 ? -11.298 -12.238 -18.846 1.00 7.29 73 TYR A N 1
ATOM 626 C CA . TYR A 1 75 ? -12.421 -12.519 -17.963 1.00 6.97 73 TYR A CA 1
ATOM 627 C C . TYR A 1 75 ? -13.759 -12.366 -18.665 1.00 6.18 73 TYR A C 1
ATOM 628 O O . TYR A 1 75 ? -14.693 -13.095 -18.354 1.00 6.77 73 TYR A O 1
ATOM 637 N N A SER A 1 76 ? -13.882 -11.367 -19.533 0.50 6.57 74 SER A N 1
ATOM 638 N N B SER A 1 76 ? -13.871 -11.404 -19.565 0.50 7.03 74 SER A N 1
ATOM 639 C CA A SER A 1 76 ? -15.129 -11.216 -20.277 0.50 7.33 74 SER A CA 1
ATOM 640 C CA B SER A 1 76 ? -15.117 -11.255 -20.294 0.50 7.77 74 SER A CA 1
ATOM 641 C C A SER A 1 76 ? -15.403 -12.423 -21.175 0.50 7.10 74 SER A C 1
ATOM 642 C C B SER A 1 76 ? -15.409 -12.469 -21.157 0.50 7.18 74 SER A C 1
ATOM 643 O O A SER A 1 76 ? -16.561 -12.797 -21.357 0.50 6.67 74 SER A O 1
ATOM 644 O O B SER A 1 76 ? -16.561 -12.891 -21.294 0.50 8.47 74 SER A O 1
ATOM 649 N N . PHE A 1 77 ? -14.364 -13.007 -21.789 1.00 7.76 75 PHE A N 1
ATOM 650 C CA A PHE A 1 77 ? -14.561 -14.219 -22.577 0.50 8.16 75 PHE A CA 1
ATOM 651 C CA B PHE A 1 77 ? -14.526 -14.247 -22.573 0.50 8.15 75 PHE A CA 1
ATOM 652 C C . PHE A 1 77 ? -15.039 -15.367 -21.677 1.00 7.49 75 PHE A C 1
ATOM 653 O O . PHE A 1 77 ? -15.908 -16.151 -22.067 1.00 7.42 75 PHE A O 1
ATOM 668 N N . ASP A 1 78 ? -14.494 -15.470 -20.448 1.00 6.90 76 ASP A N 1
ATOM 669 C CA . ASP A 1 78 ? -14.963 -16.513 -19.537 1.00 6.71 76 ASP A CA 1
ATOM 670 C C . ASP A 1 78 ? -16.436 -16.322 -19.221 1.00 6.26 76 ASP A C 1
ATOM 671 O O . ASP A 1 78 ? -17.170 -17.307 -19.167 1.00 7.08 76 ASP A O 1
ATOM 676 N N . LEU A 1 79 ? -16.868 -15.087 -18.977 1.00 6.74 77 LEU A N 1
ATOM 677 C CA . LEU A 1 79 ? -18.260 -14.834 -18.666 1.00 6.21 77 LEU A CA 1
ATOM 678 C C . LEU A 1 79 ? -19.170 -15.251 -19.840 1.00 6.47 77 LEU A C 1
ATOM 679 O O . LEU A 1 79 ? -20.151 -15.954 -19.641 1.00 6.42 77 LEU A O 1
ATOM 684 N N A ILE A 1 80 ? -18.847 -14.835 -21.068 0.50 6.64 78 ILE A N 1
ATOM 685 N N B ILE A 1 80 ? -18.802 -14.820 -21.049 0.50 6.11 78 ILE A N 1
ATOM 686 C CA A ILE A 1 80 ? -19.692 -15.266 -22.189 0.50 6.41 78 ILE A CA 1
ATOM 687 C CA B ILE A 1 80 ? -19.591 -15.192 -22.225 0.50 7.36 78 ILE A CA 1
ATOM 688 C C A ILE A 1 80 ? -19.688 -16.790 -22.299 0.50 6.61 78 ILE A C 1
ATOM 689 C C B ILE A 1 80 ? -19.632 -16.719 -22.397 0.50 7.31 78 ILE A C 1
ATOM 690 O O A ILE A 1 80 ? -20.726 -17.396 -22.569 0.50 7.54 78 ILE A O 1
ATOM 691 O O B ILE A 1 80 ? -20.681 -17.264 -22.745 0.50 7.06 78 ILE A O 1
ATOM 700 N N . ALA A 1 81 ? -18.527 -17.404 -22.099 1.00 7.02 79 ALA A N 1
ATOM 701 C CA . ALA A 1 81 ? -18.466 -18.873 -22.193 1.00 7.26 79 ALA A CA 1
ATOM 702 C C . ALA A 1 81 ? -19.414 -19.536 -21.232 1.00 6.73 79 ALA A C 1
ATOM 703 O O . ALA A 1 81 ? -20.061 -20.527 -21.602 1.00 7.62 79 ALA A O 1
ATOM 705 N N . ILE A 1 82 ? -19.459 -19.032 -20.002 1.00 6.62 80 ILE A N 1
ATOM 706 C CA . ILE A 1 82 ? -20.372 -19.576 -18.988 1.00 7.38 80 ILE A CA 1
ATOM 707 C C . ILE A 1 82 ? -21.823 -19.409 -19.453 1.00 7.28 80 ILE A C 1
ATOM 708 O O . ILE A 1 82 ? -22.642 -20.352 -19.365 1.00 8.73 80 ILE A O 1
ATOM 713 N N . LEU A 1 83 ? -22.164 -18.212 -19.935 1.00 7.22 81 LEU A N 1
ATOM 714 C CA . LEU A 1 83 ? -23.519 -17.981 -20.402 1.00 8.41 81 LEU A CA 1
ATOM 715 C C . LEU A 1 83 ? -23.866 -18.910 -21.549 1.00 8.56 81 LEU A C 1
ATOM 716 O O . LEU A 1 83 ? -24.958 -19.494 -21.565 1.00 10.58 81 LEU A O 1
ATOM 721 N N A GLU A 1 84 ? -22.978 -19.049 -22.527 0.50 8.46 82 GLU A N 1
ATOM 722 N N B GLU A 1 84 ? -22.953 -19.047 -22.488 0.50 8.84 82 GLU A N 1
ATOM 723 C CA A GLU A 1 84 ? -23.226 -19.949 -23.674 0.50 8.75 82 GLU A CA 1
ATOM 724 C CA B GLU A 1 84 ? -23.197 -19.926 -23.618 0.50 10.31 82 GLU A CA 1
ATOM 725 C C A GLU A 1 84 ? -23.339 -21.414 -23.225 0.50 9.34 82 GLU A C 1
ATOM 726 C C B GLU A 1 84 ? -23.363 -21.366 -23.173 0.50 10.13 82 GLU A C 1
ATOM 727 O O A GLU A 1 84 ? -24.198 -22.164 -23.693 0.50 10.15 82 GLU A O 1
ATOM 728 O O B GLU A 1 84 ? -24.296 -22.055 -23.591 0.50 11.89 82 GLU A O 1
ATOM 739 N N . ASP A 1 85 ? -22.463 -21.823 -22.319 1.00 9.73 83 ASP A N 1
ATOM 740 C CA A ASP A 1 85 ? -22.499 -23.183 -21.760 0.50 10.24 83 ASP A CA 1
ATOM 741 C CA B ASP A 1 85 ? -22.550 -23.202 -21.858 0.50 9.78 83 ASP A CA 1
ATOM 742 C C . ASP A 1 85 ? -23.846 -23.507 -21.142 1.00 10.42 83 ASP A C 1
ATOM 743 O O . ASP A 1 85 ? -24.335 -24.643 -21.234 1.00 12.91 83 ASP A O 1
ATOM 752 N N . LEU A 1 86 ? -24.416 -22.526 -20.452 1.00 9.36 84 LEU A N 1
ATOM 753 C CA . LEU A 1 86 ? -25.659 -22.669 -19.713 1.00 10.59 84 LEU A CA 1
ATOM 754 C C . LEU A 1 86 ? -26.870 -22.392 -20.609 1.00 10.51 84 LEU A C 1
ATOM 755 O O . LEU A 1 86 ? -28.008 -22.451 -20.134 1.00 13.36 84 LEU A O 1
ATOM 760 N N . LYS A 1 87 ? -26.620 -22.053 -21.875 1.00 11.19 85 LYS A N 1
ATOM 761 C CA . LYS A 1 87 ? -27.704 -21.766 -22.819 1.00 11.79 85 LYS A CA 1
ATOM 762 C C . LYS A 1 87 ? -28.559 -20.592 -22.359 1.00 11.16 85 LYS A C 1
ATOM 763 O O . LYS A 1 87 ? -29.773 -20.543 -22.593 1.00 14.44 85 LYS A O 1
ATOM 769 N N . ILE A 1 88 ? -27.908 -19.596 -21.787 1.00 9.85 86 ILE A N 1
ATOM 770 C CA . ILE A 1 88 ? -28.597 -18.393 -21.335 1.00 10.28 86 ILE A CA 1
ATOM 771 C C . ILE A 1 88 ? -28.617 -17.410 -22.481 1.00 11.82 86 ILE A C 1
ATOM 772 O O . ILE A 1 88 ? -27.547 -16.980 -22.977 1.00 15.13 86 ILE A O 1
ATOM 777 N N . GLU A 1 89 ? -29.814 -17.014 -22.898 1.00 11.67 87 GLU A N 1
ATOM 778 C CA . GLU A 1 89 ? -29.904 -16.042 -23.992 1.00 15.22 87 GLU A CA 1
ATOM 779 C C . GLU A 1 89 ? -30.034 -14.604 -23.537 1.00 11.20 87 GLU A C 1
ATOM 780 O O . GLU A 1 89 ? -29.797 -13.718 -24.338 1.00 12.50 87 GLU A O 1
ATOM 786 N N . SER A 1 90 ? -30.382 -14.389 -22.277 1.00 10.93 88 SER A N 1
ATOM 787 C CA . SER A 1 90 ? -30.487 -13.030 -21.728 1.00 10.19 88 SER A CA 1
ATOM 788 C C . SER A 1 90 ? -30.378 -13.111 -20.234 1.00 8.79 88 SER A C 1
ATOM 789 O O . SER A 1 90 ? -30.985 -13.987 -19.626 1.00 10.67 88 SER A O 1
ATOM 792 N N . CYS A 1 91 ? -29.690 -12.176 -19.606 1.00 8.52 89 CYS A N 1
ATOM 793 C CA . CYS A 1 91 ? -29.673 -12.122 -18.154 1.00 7.81 89 CYS A CA 1
ATOM 794 C C . CYS A 1 91 ? -29.572 -10.668 -17.677 1.00 6.84 89 CYS A C 1
ATOM 795 O O . CYS A 1 91 ? -29.197 -9.784 -18.439 1.00 8.48 89 CYS A O 1
ATOM 798 N N . ILE A 1 92 ? -29.952 -10.482 -16.408 1.00 7.07 90 ILE A N 1
ATOM 799 C CA . ILE A 1 92 ? -29.472 -9.348 -15.638 1.00 6.43 90 ILE A CA 1
ATOM 800 C C . ILE A 1 92 ? -28.117 -9.748 -15.081 1.00 6.25 90 ILE A C 1
ATOM 801 O O . ILE A 1 92 ? -27.984 -10.839 -14.507 1.00 7.43 90 ILE A O 1
ATOM 806 N N . PHE A 1 93 ? -27.103 -8.909 -15.269 1.00 6.03 91 PHE A N 1
ATOM 807 C CA . PHE A 1 93 ? -25.792 -9.175 -14.721 1.00 5.60 91 PHE A CA 1
ATOM 808 C C . PHE A 1 93 ? -25.505 -8.215 -13.575 1.00 5.52 91 PHE A C 1
ATOM 809 O O . PHE A 1 93 ? -25.640 -6.998 -13.762 1.00 7.26 91 PHE A O 1
ATOM 817 N N . VAL A 1 94 ? -25.103 -8.754 -12.420 1.00 5.45 92 VAL A N 1
ATOM 818 C CA . VAL A 1 94 ? -24.724 -7.948 -11.279 1.00 5.96 92 VAL A CA 1
ATOM 819 C C . VAL A 1 94 ? -23.230 -8.118 -11.0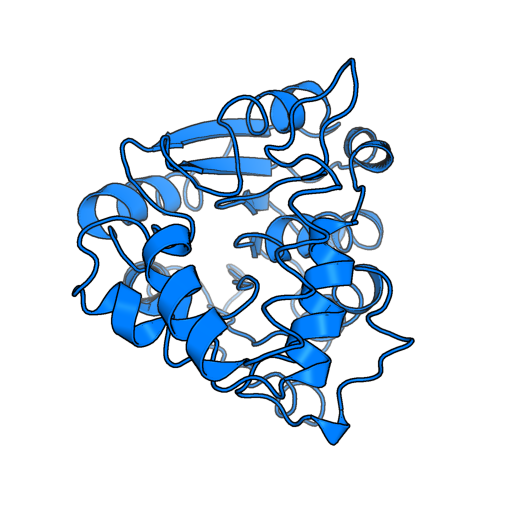90 1.00 5.78 92 VAL A C 1
ATOM 820 O O . VAL A 1 94 ? -22.767 -9.233 -10.846 1.00 6.70 92 VAL A O 1
ATOM 824 N N . GLY A 1 95 ? -22.469 -7.033 -11.275 1.00 5.82 93 GLY A N 1
ATOM 825 C CA . GLY A 1 95 ? -21.020 -7.123 -11.227 1.00 6.23 93 GLY A CA 1
ATOM 826 C C . GLY A 1 95 ? -20.470 -6.314 -10.077 1.00 5.74 93 GLY A C 1
ATOM 827 O O . GLY A 1 95 ? -20.646 -5.078 -10.010 1.00 6.72 93 GLY A O 1
ATOM 828 N N . HIS A 1 96 ? -19.795 -7.011 -9.163 1.00 5.20 94 HIS A N 1
ATOM 829 C CA . HIS A 1 96 ? -19.068 -6.388 -8.060 1.00 5.55 94 HIS A CA 1
ATOM 830 C C . HIS A 1 96 ? -17.648 -6.035 -8.473 1.00 5.49 94 HIS A C 1
ATOM 831 O O . HIS A 1 96 ? -16.897 -6.887 -8.961 1.00 5.48 94 HIS A O 1
ATOM 838 N N . SER A 1 97 ? -17.284 -4.763 -8.246 1.00 5.96 95 SER A N 1
ATOM 839 C CA . SER A 1 97 ? -15.916 -4.306 -8.407 1.00 6.11 95 SER A CA 1
ATOM 840 C C . SER A 1 97 ? -15.430 -4.622 -9.833 1.00 5.32 95 SER A C 1
ATOM 841 O O . SER A 1 97 ? -16.130 -4.225 -10.781 1.00 5.85 95 SER A O 1
ATOM 844 N N . VAL A 1 98 ? -14.323 -5.321 -10.031 1.00 6.10 96 VAL A N 1
ATOM 845 C CA . VAL A 1 98 ? -13.845 -5.564 -11.390 1.00 5.52 96 VAL A CA 1
ATOM 846 C C . VAL A 1 98 ? -14.903 -6.257 -12.252 1.00 5.09 96 VAL A C 1
ATOM 847 O O . VAL A 1 98 ? -14.904 -6.056 -13.470 1.00 6.10 96 VAL A O 1
ATOM 851 N N . SER A 1 99 ? -15.759 -7.082 -11.665 1.00 4.93 97 SER A N 1
ATOM 852 C CA . SER A 1 99 ? -16.768 -7.714 -12.490 1.00 5.66 97 SER A CA 1
ATOM 853 C C . SER A 1 99 ? -17.738 -6.748 -13.163 1.00 5.06 97 SER A C 1
ATOM 854 O O . SER A 1 99 ? -18.316 -7.087 -14.184 1.00 5.89 97 SER A O 1
ATOM 857 N N . ALA A 1 100 ? -17.924 -5.528 -12.628 1.00 5.24 98 ALA A N 1
ATOM 858 C CA . ALA A 1 100 ? -18.727 -4.538 -13.325 1.00 5.68 98 ALA A CA 1
ATOM 859 C C . ALA A 1 100 ? -18.088 -4.263 -14.708 1.00 5.76 98 ALA A C 1
ATOM 860 O O . ALA A 1 100 ? -18.806 -4.164 -15.702 1.00 7.07 98 ALA A O 1
ATOM 862 N N . MET A 1 101 ? -16.776 -4.029 -14.739 1.00 5.78 99 MET A N 1
ATOM 863 C CA . MET A 1 101 ? -16.107 -3.738 -16.001 1.00 6.25 99 MET A CA 1
ATOM 864 C C . MET A 1 101 ? -16.024 -4.986 -16.878 1.00 6.96 99 MET A C 1
ATOM 865 O O . MET A 1 101 ? -16.084 -4.869 -18.115 1.00 6.87 99 MET A O 1
ATOM 870 N N . ILE A 1 102 ? -15.865 -6.180 -16.275 1.00 6.61 100 ILE A N 1
ATOM 871 C CA . ILE A 1 102 ? -15.880 -7.407 -17.059 1.00 6.34 100 ILE A CA 1
ATOM 872 C C . ILE A 1 102 ? -17.230 -7.564 -17.775 1.00 6.04 100 ILE A C 1
ATOM 873 O O . ILE A 1 102 ? -17.275 -7.930 -18.962 1.00 6.35 100 ILE A O 1
ATOM 878 N N . GLY A 1 103 ? -18.318 -7.294 -17.053 1.00 6.06 101 GLY A N 1
ATOM 879 C CA . GLY A 1 103 ? -19.627 -7.352 -17.680 1.00 6.68 101 GLY A CA 1
ATOM 880 C C . GLY A 1 103 ? -19.803 -6.313 -18.763 1.00 6.72 101 GLY A C 1
ATOM 881 O O . GLY A 1 103 ? -20.365 -6.604 -19.831 1.00 7.17 101 GLY A O 1
ATOM 882 N N . VAL A 1 104 ? -19.334 -5.093 -18.526 1.00 7.03 102 VAL A N 1
ATOM 883 C CA . VAL A 1 104 ? -19.370 -4.077 -19.559 1.00 7.67 102 VAL A CA 1
ATOM 884 C C . VAL A 1 104 ? -18.664 -4.539 -20.818 1.00 6.68 102 VAL A C 1
ATOM 885 O O . VAL A 1 104 ? -19.183 -4.409 -21.918 1.00 7.76 102 VAL A O 1
ATOM 889 N N A LEU A 1 105 ? -17.434 -5.038 -20.702 0.50 7.49 103 LEU A N 1
ATOM 890 N N B LEU A 1 105 ? -17.463 -5.065 -20.637 0.50 8.06 103 LEU A N 1
ATOM 891 C CA A LEU A 1 105 ? -16.718 -5.510 -21.883 0.50 7.75 103 LEU A CA 1
ATOM 892 C CA B LEU A 1 105 ? -16.684 -5.497 -21.764 0.50 7.90 103 LEU A CA 1
ATOM 893 C C A LEU A 1 105 ? -17.494 -6.631 -22.585 0.50 6.68 103 LEU A C 1
ATOM 894 C C B LEU A 1 105 ? -17.365 -6.648 -22.531 0.50 8.27 103 LEU A C 1
ATOM 895 O O A LEU A 1 105 ? -17.639 -6.647 -23.811 0.50 7.02 103 LEU A O 1
ATOM 896 O O B LEU A 1 105 ? -17.327 -6.671 -23.764 0.50 11.38 103 LEU A O 1
ATOM 905 N N . ALA A 1 106 ? -17.970 -7.606 -21.822 1.00 7.00 104 ALA A N 1
ATOM 906 C CA . ALA A 1 106 ? -18.723 -8.692 -22.421 1.00 6.85 104 ALA A CA 1
ATOM 907 C C . ALA A 1 106 ? -19.906 -8.117 -23.194 1.00 7.74 104 ALA A C 1
ATOM 908 O O . ALA A 1 106 ? -20.239 -8.644 -24.278 1.00 8.80 104 ALA A O 1
ATOM 910 N N . SER A 1 107 ? -20.545 -7.072 -22.654 1.00 7.03 105 SER A N 1
ATOM 911 C CA . SER A 1 107 ? -21.725 -6.493 -23.321 1.00 7.93 105 SER A CA 1
ATOM 912 C C . SER A 1 107 ? -21.384 -5.739 -24.601 1.00 8.17 105 SER A C 1
ATOM 913 O O . SER A 1 107 ? -22.276 -5.474 -25.387 1.00 10.01 105 SER A O 1
ATOM 916 N N . LEU A 1 108 ? -20.134 -5.351 -24.807 1.00 7.72 106 LEU A N 1
ATOM 917 C CA . LEU A 1 108 ? -19.698 -4.742 -26.071 1.00 8.67 106 LEU A CA 1
ATOM 918 C C . LEU A 1 108 ? -19.688 -5.817 -27.147 1.00 9.98 106 LEU A C 1
ATOM 919 O O . LEU A 1 108 ? -20.082 -5.535 -28.253 1.00 12.49 106 LEU A O 1
ATOM 924 N N . ASN A 1 109 ? -19.217 -7.013 -26.820 1.00 9.74 107 ASN A N 1
ATOM 925 C CA . ASN A 1 109 ? -19.168 -8.121 -27.788 1.00 10.50 107 ASN A CA 1
ATOM 926 C C . ASN A 1 109 ? -20.528 -8.751 -28.036 1.00 10.04 107 ASN A C 1
ATOM 927 O O . ASN A 1 109 ? -20.887 -9.131 -29.176 1.00 10.90 107 ASN A O 1
ATOM 932 N N . ARG A 1 110 ? -21.283 -8.881 -26.950 1.00 8.65 108 ARG A N 1
ATOM 933 C CA . ARG A 1 110 ? -22.559 -9.596 -26.950 1.00 8.99 108 ARG A CA 1
ATOM 934 C C . ARG A 1 110 ? -23.604 -8.823 -26.156 1.00 8.31 108 ARG A C 1
ATOM 935 O O . ARG A 1 110 ? -24.076 -9.290 -25.140 1.00 9.34 108 ARG A O 1
ATOM 943 N N . PRO A 1 111 ? -24.029 -7.643 -26.650 1.00 8.75 109 PRO A N 1
ATOM 944 C CA . PRO A 1 111 ? -25.004 -6.894 -25.869 1.00 9.95 109 PRO A CA 1
ATOM 945 C C . PRO A 1 111 ? -26.336 -7.644 -25.760 1.00 8.54 109 PRO A C 1
ATOM 946 O O . PRO A 1 111 ? -27.108 -7.452 -24.814 1.00 10.34 109 PRO A O 1
ATOM 950 N N . ASP A 1 112 ? -26.602 -8.507 -26.729 1.00 9.95 110 ASP A N 1
ATOM 951 C CA . ASP A 1 112 ? -27.819 -9.304 -26.708 1.00 10.86 110 ASP A CA 1
ATOM 952 C C . ASP A 1 112 ? -27.960 -10.221 -25.482 1.00 9.81 110 ASP A C 1
ATOM 953 O O . ASP A 1 112 ? -29.074 -10.618 -25.134 1.00 11.26 110 ASP A O 1
ATOM 958 N N . LEU A 1 113 ? -26.853 -10.557 -24.827 1.00 8.34 111 LEU A N 1
ATOM 959 C CA . LEU A 1 113 ? -26.934 -11.441 -23.681 1.00 8.69 111 LEU A CA 1
ATOM 960 C C . LEU A 1 113 ? -27.327 -10.730 -22.398 1.00 8.05 111 LEU A C 1
ATOM 961 O O . LEU A 1 113 ? -27.569 -11.418 -21.397 1.00 8.92 111 LEU A O 1
ATOM 966 N N . PHE A 1 114 ? -27.368 -9.398 -22.400 1.00 8.08 112 PHE A N 1
ATOM 967 C CA . PHE A 1 114 ? -27.614 -8.647 -21.156 1.00 8.55 112 PHE A CA 1
ATOM 968 C C . PHE A 1 114 ? -28.779 -7.694 -21.305 1.00 7.64 112 PHE A C 1
ATOM 969 O O . PHE A 1 114 ? -28.769 -6.841 -22.193 1.00 10.58 112 PHE A O 1
ATOM 977 N N . SER A 1 115 ? -29.721 -7.738 -20.375 1.00 8.13 113 SER A N 1
ATOM 978 C CA . SER A 1 115 ? -30.809 -6.759 -20.398 1.00 9.33 113 SER A CA 1
ATOM 979 C C . SER A 1 115 ? -30.490 -5.566 -19.499 1.00 8.03 113 SER A C 1
ATOM 980 O O . SER A 1 115 ? -31.090 -4.481 -19.665 1.00 9.72 113 SER A O 1
ATOM 983 N N . LYS A 1 116 ? -29.600 -5.752 -18.533 1.00 7.64 114 LYS A N 1
ATOM 984 C CA . LYS A 1 116 ? -29.274 -4.740 -17.525 1.00 8.64 114 LYS A CA 1
ATOM 985 C C . LYS A 1 116 ? -27.966 -5.169 -16.914 1.00 7.23 114 LYS A C 1
ATOM 986 O O . LYS A 1 116 ? -27.723 -6.365 -16.741 1.00 7.50 114 LYS A O 1
ATOM 992 N N . ILE A 1 117 ? -27.133 -4.188 -16.544 1.00 6.47 115 ILE A N 1
ATOM 993 C CA . ILE A 1 117 ? -25.963 -4.409 -15.699 1.00 6.40 115 ILE A CA 1
ATOM 994 C C . ILE A 1 117 ? -26.164 -3.599 -14.442 1.00 5.76 115 ILE A C 1
ATOM 995 O O . ILE A 1 117 ? -26.367 -2.373 -14.507 1.00 7.67 115 ILE A O 1
ATOM 1000 N N . VAL A 1 118 ? -26.092 -4.270 -13.298 1.00 5.84 116 VAL A N 1
ATOM 1001 C CA . VAL A 1 118 ? -26.096 -3.621 -12.021 1.00 6.30 116 VAL A CA 1
ATOM 1002 C C . VAL A 1 118 ? -24.688 -3.669 -11.448 1.00 5.73 116 VAL A C 1
ATOM 1003 O O . VAL A 1 118 ? -24.160 -4.765 -11.218 1.00 7.16 116 VAL A O 1
ATOM 1007 N N . MET A 1 119 ? -24.072 -2.497 -11.309 1.00 6.32 117 MET A N 1
ATOM 1008 C CA . MET A 1 119 ? -22.678 -2.400 -10.844 1.00 6.78 117 MET A CA 1
ATOM 1009 C C . MET A 1 119 ? -22.646 -2.100 -9.354 1.00 6.33 117 MET A C 1
ATOM 1010 O O . MET A 1 119 ? -23.390 -1.214 -8.879 1.00 7.00 117 MET A O 1
ATOM 1015 N N A ILE A 1 120 ? -21.765 -2.745 -8.607 0.50 6.12 118 ILE A N 1
ATOM 1016 N N B ILE A 1 120 ? -21.761 -2.789 -8.632 0.50 6.17 118 ILE A N 1
ATOM 1017 C CA A ILE A 1 120 ? -21.591 -2.375 -7.212 0.50 6.70 118 ILE A CA 1
ATOM 1018 C CA B ILE A 1 120 ? -21.526 -2.592 -7.197 0.50 6.52 118 ILE A CA 1
ATOM 1019 C C A ILE A 1 120 ? -20.104 -2.174 -7.050 0.50 5.49 118 ILE A C 1
ATOM 1020 C C B ILE A 1 120 ? -20.052 -2.231 -6.969 0.50 6.12 118 ILE A C 1
ATOM 1021 O O A ILE A 1 120 ? -19.307 -3.071 -7.383 0.50 6.13 118 ILE A O 1
ATOM 1022 O O B ILE A 1 120 ? -19.186 -3.101 -7.172 0.50 6.30 118 ILE A O 1
ATOM 1031 N N . SER A 1 121 ? -19.737 -0.992 -6.577 1.00 5.48 119 SER A N 1
ATOM 1032 C CA . SER A 1 121 ? -18.331 -0.647 -6.319 1.00 6.22 119 SER A CA 1
ATOM 1033 C C . SER A 1 121 ? -17.460 -0.653 -7.588 1.00 5.79 119 SER A C 1
ATOM 1034 O O . SER A 1 121 ? -16.302 -1.041 -7.532 1.00 6.90 119 SER A O 1
ATOM 1037 N N . ALA A 1 122 ? -18.018 -0.179 -8.692 1.00 5.88 120 ALA A N 1
ATOM 1038 C CA . ALA A 1 122 ? -17.300 -0.204 -9.964 1.00 6.27 120 ALA A CA 1
ATOM 1039 C C . ALA A 1 122 ? -16.401 1.017 -10.158 1.00 5.30 120 ALA A C 1
ATOM 1040 O O . ALA A 1 122 ? -16.717 2.133 -9.701 1.00 6.86 120 ALA A O 1
ATOM 1042 N N . SER A 1 123 ? -15.362 0.830 -10.961 1.00 6.09 121 SER A N 1
ATOM 1043 C CA . SER A 1 123 ? -14.513 1.939 -11.411 1.00 6.18 121 SER A CA 1
ATOM 1044 C C . SER A 1 123 ? -13.877 1.611 -12.755 1.00 5.76 121 SER A C 1
ATOM 1045 O O . SER A 1 123 ? -13.371 0.504 -12.944 1.00 6.68 121 SER A O 1
ATOM 1048 N N . PRO A 1 124 ? -13.871 2.584 -13.683 1.00 5.48 122 PRO A N 1
ATOM 1049 C CA . PRO A 1 124 ? -13.183 2.348 -14.957 1.00 6.07 122 PRO A CA 1
ATOM 1050 C C . PRO A 1 124 ? -11.694 2.711 -14.904 1.00 5.69 122 PRO A C 1
ATOM 1051 O O . PRO A 1 124 ? -10.985 2.499 -15.896 1.00 6.33 122 PRO A O 1
ATOM 1055 N N . ARG A 1 125 ? -11.232 3.289 -13.805 1.00 5.54 123 ARG A N 1
ATOM 1056 C CA . ARG A 1 125 ? -9.865 3.790 -13.738 1.00 6.31 123 ARG A CA 1
ATOM 1057 C C . ARG A 1 125 ? -9.599 4.186 -12.280 1.00 6.03 123 ARG A C 1
ATOM 1058 O O . ARG A 1 125 ? -10.318 5.017 -11.728 1.00 6.16 123 ARG A O 1
ATOM 1066 N N . TYR A 1 126 ? -8.559 3.621 -11.677 1.00 6.28 124 TYR A N 1
ATOM 1067 C CA . TYR A 1 126 ? -8.182 3.889 -10.295 1.00 7.40 124 TYR A CA 1
ATOM 1068 C C . TYR A 1 126 ? -7.108 4.967 -10.190 1.00 7.25 124 TYR A C 1
ATOM 1069 O O . TYR A 1 126 ? -7.007 5.629 -9.162 1.00 9.04 124 TYR A O 1
ATOM 1078 N N . VAL A 1 127 ? -6.271 5.089 -11.221 1.00 7.19 125 VAL A N 1
ATOM 1079 C CA . VAL A 1 127 ? -5.120 6.001 -11.166 1.00 8.62 125 VAL A CA 1
ATOM 1080 C C . VAL A 1 127 ? -5.586 7.422 -11.467 1.00 7.96 125 VAL A C 1
ATOM 1081 O O . VAL A 1 127 ? -6.292 7.657 -12.451 1.00 9.32 125 VAL A O 1
ATOM 1085 N N . ASN A 1 128 ? -5.150 8.397 -10.663 1.00 8.60 126 ASN A N 1
ATOM 1086 C CA . ASN A 1 128 ? -5.462 9.809 -10.867 1.00 9.43 126 ASN A CA 1
ATOM 1087 C C . ASN A 1 128 ? -4.659 10.364 -12.029 1.00 9.54 126 ASN A C 1
ATOM 1088 O O . ASN A 1 128 ? -3.499 9.974 -12.242 1.00 11.42 126 ASN A O 1
ATOM 1093 N N . ASP A 1 129 ? -5.234 11.298 -12.777 1.00 10.14 127 ASP A N 1
ATOM 1094 C CA . ASP A 1 129 ? -4.431 12.188 -13.622 1.00 10.19 127 ASP A CA 1
ATOM 1095 C C . ASP A 1 129 ? -4.917 13.603 -13.381 1.00 10.43 127 ASP A C 1
ATOM 1096 O O . ASP A 1 129 ? -5.801 13.840 -12.540 1.00 11.43 127 ASP A O 1
ATOM 1101 N N A VAL A 1 130 ? -4.323 14.565 -14.070 0.50 11.76 128 VAL A N 1
ATOM 1102 N N B VAL A 1 130 ? -4.326 14.545 -14.107 0.50 12.03 128 VAL A N 1
ATOM 1103 C CA A VAL A 1 130 ? -4.649 15.949 -13.763 0.50 13.57 128 VAL A CA 1
ATOM 1104 C CA B VAL A 1 130 ? -4.607 15.952 -13.864 0.50 14.30 128 VAL A CA 1
ATOM 1105 C C A VAL A 1 130 ? -6.125 16.273 -13.968 0.50 12.88 128 VAL A C 1
ATOM 1106 C C B VAL A 1 130 ? -6.071 16.324 -14.081 0.50 13.46 128 VAL A C 1
ATOM 1107 O O A VAL A 1 130 ? -6.627 17.237 -13.391 0.50 15.74 128 VAL A O 1
ATOM 1108 O O B VAL A 1 130 ? -6.510 17.373 -13.617 0.50 16.23 128 VAL A O 1
ATOM 1115 N N . ASP A 1 131 ? -6.831 15.473 -14.758 1.00 11.51 129 ASP A N 1
ATOM 1116 C CA . ASP A 1 131 ? -8.223 15.762 -15.039 1.00 12.84 129 ASP A CA 1
ATOM 1117 C C . ASP A 1 131 ? -9.144 14.602 -14.644 1.00 11.80 129 ASP A C 1
ATOM 1118 O O . ASP A 1 131 ? -10.269 14.561 -15.165 1.00 13.81 129 ASP A O 1
ATOM 1123 N N . TYR A 1 132 ? -8.708 13.699 -13.767 1.00 10.59 130 TYR A 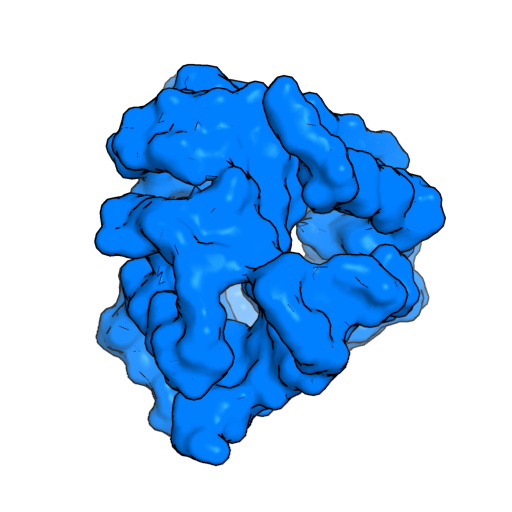N 1
ATOM 1124 C CA . TYR A 1 132 ? -9.539 12.567 -13.411 1.00 10.23 130 TYR A CA 1
ATOM 1125 C C . TYR A 1 132 ? -9.123 12.079 -12.033 1.00 8.65 130 TYR A C 1
ATOM 1126 O O . TYR A 1 132 ? -7.938 11.793 -11.827 1.00 10.35 130 TYR A O 1
ATOM 1135 N N A GLN A 1 133 ? -10.071 11.944 -11.101 0.50 9.99 131 GLN A N 1
ATOM 1136 N N B GLN A 1 133 ? -10.094 11.914 -11.130 0.50 9.70 131 GLN A N 1
ATOM 1137 C CA A GLN A 1 133 ? -9.770 11.335 -9.803 0.50 10.53 131 GLN A CA 1
ATOM 1138 C CA B GLN A 1 133 ? -9.860 11.358 -9.803 0.50 10.59 131 GLN A CA 1
ATOM 1139 C C A GLN A 1 133 ? -10.335 9.921 -9.737 0.50 9.35 131 GLN A C 1
ATOM 1140 C C B GLN A 1 133 ? -10.351 9.910 -9.745 0.50 9.16 131 GLN A C 1
ATOM 1141 O O A GLN A 1 133 ? -11.545 9.711 -9.763 0.50 10.62 131 GLN A O 1
ATOM 1142 O O B GLN A 1 133 ? -11.553 9.668 -9.772 0.50 10.63 131 GLN A O 1
ATOM 1153 N N . GLY A 1 134 ? -9.423 8.965 -9.648 1.00 9.14 132 GLY A N 1
ATOM 1154 C CA . GLY A 1 134 ? -9.760 7.554 -9.471 1.00 8.72 132 GLY A CA 1
ATOM 1155 C C . GLY A 1 134 ? -9.496 7.058 -8.055 1.00 7.97 132 GLY A C 1
ATOM 1156 O O . GLY A 1 134 ? -9.951 5.993 -7.698 1.00 9.44 132 GLY A O 1
ATOM 1157 N N . GLY A 1 135 ? -8.725 7.801 -7.248 1.00 8.79 133 GLY A N 1
ATOM 1158 C CA . GLY A 1 135 ? -8.492 7.430 -5.862 1.00 11.27 133 GLY A CA 1
ATOM 1159 C C . GLY A 1 135 ? -7.062 7.100 -5.521 1.00 9.92 133 GLY A C 1
ATOM 1160 O O . GLY A 1 135 ? -6.755 6.992 -4.345 1.00 12.48 133 GLY A O 1
ATOM 1161 N N . PHE A 1 136 ? -6.187 6.925 -6.525 1.00 9.41 134 PHE A N 1
ATOM 1162 C CA . PHE A 1 136 ? -4.841 6.435 -6.281 1.00 10.21 134 PHE A CA 1
ATOM 1163 C C . PHE A 1 136 ? -3.813 7.165 -7.120 1.00 11.24 134 PHE A C 1
ATOM 1164 O O . PHE A 1 136 ? -3.998 7.351 -8.308 1.00 10.73 134 PHE A O 1
ATOM 1172 N N . GLU A 1 137 ? -2.705 7.532 -6.490 1.00 12.32 135 GLU A N 1
ATOM 1173 C CA . GLU A 1 137 ? -1.549 7.970 -7.253 1.00 13.33 135 GLU A CA 1
ATOM 1174 C C . GLU A 1 137 ? -0.721 6.744 -7.580 1.00 13.95 135 GLU A C 1
ATOM 1175 O O . GLU A 1 137 ? -0.718 5.776 -6.804 1.00 14.71 135 GLU A O 1
ATOM 1181 N N . GLN A 1 138 ? 0.028 6.787 -8.681 1.00 13.75 136 GLN A N 1
ATOM 1182 C CA . GLN A 1 138 ? 0.837 5.610 -9.042 1.00 13.12 136 GLN A CA 1
ATOM 1183 C C . GLN A 1 138 ? 1.810 5.183 -7.953 1.00 13.44 136 GLN A C 1
ATOM 1184 O O . GLN A 1 138 ? 2.018 3.996 -7.745 1.00 14.29 136 GLN A O 1
ATOM 1190 N N . GLU A 1 139 ? 2.400 6.147 -7.260 1.00 14.68 137 GLU A N 1
ATOM 1191 C CA . GLU A 1 139 ? 3.355 5.821 -6.202 1.00 16.21 137 GLU A CA 1
ATOM 1192 C C . GLU A 1 139 ? 2.700 5.033 -5.075 1.00 15.94 137 GLU A C 1
ATOM 1193 O O . GLU A 1 139 ? 3.350 4.172 -4.466 1.00 19.76 137 GLU A O 1
ATOM 1199 N N A ASP A 1 140 ? 1.432 5.239 -4.793 0.50 13.92 138 ASP A N 1
ATOM 1200 N N B ASP A 1 140 ? 1.441 5.426 -4.794 0.50 19.02 138 ASP A N 1
ATOM 1201 C CA A ASP A 1 140 ? 0.869 4.459 -3.723 0.50 13.68 138 ASP A CA 1
ATOM 1202 C CA B ASP A 1 140 ? 0.437 4.761 -3.937 0.50 19.47 138 ASP A CA 1
ATOM 1203 C C A ASP A 1 140 ? 0.487 3.076 -4.255 0.50 14.42 138 ASP A C 1
ATOM 1204 C C B ASP A 1 140 ? 0.409 3.260 -4.264 0.50 17.87 138 ASP A C 1
ATOM 1205 O O A ASP A 1 140 ? 0.548 2.080 -3.517 0.50 15.89 138 ASP A O 1
ATOM 1206 O O B ASP A 1 140 ? 0.600 2.394 -3.400 0.50 19.49 138 ASP A O 1
ATOM 1215 N N . LEU A 1 141 ? 0.126 2.981 -5.533 1.00 14.30 139 LEU A N 1
ATOM 1216 C CA . LEU A 1 141 ? -0.021 1.636 -6.072 1.00 13.94 139 LEU A CA 1
ATOM 1217 C C . LEU A 1 141 ? 1.302 0.880 -6.028 1.00 13.53 139 LEU A C 1
ATOM 1218 O O . LEU A 1 141 ? 1.330 -0.308 -5.687 1.00 13.60 139 LEU A O 1
ATOM 1223 N N . ASN A 1 142 ? 2.398 1.548 -6.368 1.00 15.17 140 ASN A N 1
ATOM 1224 C CA . ASN A 1 142 ? 3.700 0.876 -6.330 1.00 16.58 140 ASN A CA 1
ATOM 1225 C C . ASN A 1 142 ? 3.999 0.324 -4.934 1.00 17.15 140 ASN A C 1
ATOM 1226 O O . ASN A 1 142 ? 4.527 -0.796 -4.773 1.00 18.06 140 ASN A O 1
ATOM 1231 N N . GLN A 1 143 ? 3.691 1.122 -3.911 1.00 16.92 141 GLN A N 1
ATOM 1232 C CA . GLN A 1 143 ? 3.904 0.656 -2.543 1.00 19.52 141 GLN A CA 1
ATOM 1233 C C . GLN A 1 143 ? 2.991 -0.524 -2.195 1.00 18.11 141 GLN A C 1
ATOM 1234 O O . GLN A 1 143 ? 3.429 -1.470 -1.516 1.00 19.06 141 GLN A O 1
ATOM 1240 N N . LEU A 1 144 ? 1.740 -0.486 -2.667 1.00 17.05 142 LEU A N 1
ATOM 1241 C CA A LEU A 1 144 ? 0.789 -1.576 -2.480 0.50 16.12 142 LEU A CA 1
ATOM 1242 C CA B LEU A 1 144 ? 0.808 -1.586 -2.436 0.50 15.78 142 LEU A CA 1
ATOM 1243 C C . LEU A 1 144 ? 1.387 -2.873 -3.021 1.00 14.03 142 LEU A C 1
ATOM 1244 O O . LEU A 1 144 ? 1.454 -3.897 -2.342 1.00 15.93 142 LEU A O 1
ATOM 1253 N N . PHE A 1 145 ? 1.868 -2.815 -4.257 1.00 14.19 143 PHE A N 1
ATOM 1254 C CA . PHE A 1 145 ? 2.391 -4.028 -4.896 1.00 14.71 143 PHE A CA 1
ATOM 1255 C C . PHE A 1 145 ? 3.644 -4.556 -4.175 1.00 15.47 143 PHE A C 1
ATOM 1256 O O . PHE A 1 145 ? 3.845 -5.761 -4.022 1.00 17.53 143 PHE A O 1
ATOM 1264 N N . GLU A 1 146 ? 4.497 -3.645 -3.727 1.00 17.00 144 GLU A N 1
ATOM 1265 C CA A GLU A 1 146 ? 5.685 -4.028 -2.979 0.50 18.69 144 GLU A CA 1
ATOM 1266 C CA B GLU A 1 146 ? 5.683 -4.059 -2.995 0.50 18.63 144 GLU A CA 1
ATOM 1267 C C . GLU A 1 146 ? 5.320 -4.726 -1.663 1.00 19.06 144 GLU A C 1
ATOM 1268 O O . GLU A 1 146 ? 5.972 -5.695 -1.239 1.00 20.37 144 GLU A O 1
ATOM 1279 N N . ALA A 1 147 ? 4.268 -4.249 -1.006 1.00 17.95 145 ALA A N 1
ATOM 1280 C CA . ALA A 1 147 ? 3.786 -4.909 0.209 1.00 18.16 145 ALA A CA 1
ATOM 1281 C C . ALA A 1 147 ? 3.288 -6.318 -0.075 1.00 16.49 145 ALA A C 1
ATOM 1282 O O . ALA A 1 147 ? 3.568 -7.259 0.688 1.00 20.23 145 ALA A O 1
ATOM 1284 N N . ILE A 1 148 ? 2.532 -6.491 -1.159 1.00 16.12 146 ILE A N 1
ATOM 1285 C CA . ILE A 1 148 ? 2.057 -7.821 -1.528 1.00 17.50 146 ILE A CA 1
ATOM 1286 C C . ILE A 1 148 ? 3.273 -8.716 -1.708 1.00 19.21 146 ILE A C 1
ATOM 1287 O O . ILE A 1 148 ? 3.300 -9.830 -1.183 1.00 20.07 146 ILE A O 1
ATOM 1292 N N A ARG A 1 149 ? 4.275 -8.188 -2.409 0.50 19.19 147 ARG A N 1
ATOM 1293 N N B ARG A 1 149 ? 4.291 -8.257 -2.435 0.50 18.13 147 ARG A N 1
ATOM 1294 C CA A ARG A 1 149 ? 5.494 -8.900 -2.779 0.50 22.63 147 ARG A CA 1
ATOM 1295 C CA B ARG A 1 149 ? 5.462 -9.103 -2.685 0.50 20.02 147 ARG A CA 1
ATOM 1296 C C A ARG A 1 149 ? 6.347 -9.290 -1.577 0.50 23.95 147 ARG A C 1
ATOM 1297 C C B ARG A 1 149 ? 6.192 -9.456 -1.400 0.50 23.30 147 ARG A C 1
ATOM 1298 O O A ARG A 1 149 ? 7.018 -10.322 -1.600 0.50 23.88 147 ARG A O 1
ATOM 1299 O O B ARG A 1 149 ? 6.637 -10.590 -1.205 0.50 23.83 147 ARG A O 1
ATOM 1314 N N . SER A 1 150 ? 6.347 -8.464 -0.533 1.00 21.19 148 SER A N 1
ATOM 1315 C CA A SER A 1 150 ? 7.290 -8.649 0.561 0.50 22.45 148 SER A CA 1
ATOM 1316 C CA B SER A 1 150 ? 7.260 -8.595 0.603 0.50 21.64 148 SER A CA 1
ATOM 1317 C C . SER A 1 150 ? 6.762 -9.597 1.648 1.00 21.41 148 SER A C 1
ATOM 1318 O O . SER A 1 150 ? 7.553 -10.343 2.249 1.00 23.01 148 SER A O 1
ATOM 1323 N N . ASN A 1 151 ? 5.452 -9.584 1.904 1.00 18.57 149 ASN A N 1
ATOM 1324 C CA . ASN A 1 151 ? 4.888 -10.442 2.933 1.00 16.60 149 ASN A CA 1
ATOM 1325 C C . ASN A 1 151 ? 3.386 -10.532 2.669 1.00 15.70 149 ASN A C 1
ATOM 1326 O O . ASN A 1 151 ? 2.645 -9.639 3.082 1.00 16.09 149 ASN A O 1
ATOM 1331 N N . TYR A 1 152 ? 2.970 -11.616 2.019 1.00 15.89 150 TYR A N 1
ATOM 1332 C CA . TYR A 1 152 ? 1.610 -11.653 1.542 1.00 14.95 150 TYR A CA 1
ATOM 1333 C C . TYR A 1 152 ? 0.601 -11.726 2.695 1.00 13.79 150 TYR A C 1
ATOM 1334 O O . TYR A 1 152 ? -0.400 -11.006 2.686 1.00 13.66 150 TYR A O 1
ATOM 1343 N N . LYS A 1 153 ? 0.873 -12.539 3.716 1.00 14.40 151 LYS A N 1
ATOM 1344 C CA . LYS A 1 153 ? -0.044 -12.641 4.867 1.00 14.13 151 LYS A CA 1
ATOM 1345 C C . LYS A 1 153 ? -0.210 -11.288 5.544 1.00 13.47 151 LYS A C 1
ATOM 1346 O O . LYS A 1 153 ? -1.326 -10.871 5.840 1.00 13.54 151 LYS A O 1
ATOM 1352 N N . ALA A 1 154 ? 0.914 -10.628 5.811 1.00 15.79 152 ALA A N 1
ATOM 1353 C CA . ALA A 1 154 ? 0.853 -9.328 6.464 1.00 14.80 152 ALA A CA 1
ATOM 1354 C C . ALA A 1 154 ? 0.037 -8.347 5.616 1.00 13.65 152 ALA A C 1
ATOM 1355 O O . ALA A 1 154 ? -0.751 -7.567 6.152 1.00 13.74 152 ALA A O 1
ATOM 1357 N N . TRP A 1 155 ? 0.231 -8.409 4.309 1.00 13.02 153 TRP A N 1
ATOM 1358 C CA . TRP A 1 155 ? -0.509 -7.501 3.449 1.00 13.57 153 TRP A CA 1
ATOM 1359 C C . TRP A 1 155 ? -2.001 -7.800 3.533 1.00 12.55 153 TRP A C 1
ATOM 1360 O O . TRP A 1 155 ? -2.825 -6.875 3.677 1.00 14.29 153 TRP A O 1
ATOM 1371 N N . CYS A 1 156 ? -2.374 -9.081 3.483 1.00 12.78 154 CYS A N 1
ATOM 1372 C CA . CYS A 1 156 ? -3.786 -9.442 3.556 1.00 11.46 154 CYS A CA 1
ATOM 1373 C C . CYS A 1 156 ? -4.423 -8.946 4.852 1.00 11.80 154 CYS A C 1
ATOM 1374 O O . CYS A 1 156 ? -5.541 -8.410 4.844 1.00 12.67 154 CYS A O 1
ATOM 1377 N N . LEU A 1 157 ? -3.703 -9.108 5.961 1.00 13.42 155 LEU A N 1
ATOM 1378 C CA . LEU A 1 157 ? -4.245 -8.745 7.270 1.00 14.23 155 LEU A CA 1
ATOM 1379 C C . LEU A 1 157 ? -4.458 -7.234 7.363 1.00 14.92 155 LEU A C 1
ATOM 1380 O O . LEU A 1 157 ? -5.385 -6.788 8.037 1.00 15.34 155 LEU A O 1
ATOM 1385 N N . GLY A 1 158 ? -3.582 -6.453 6.730 1.00 13.89 156 GLY A N 1
ATOM 1386 C CA . GLY A 1 158 ? -3.711 -4.995 6.775 1.00 15.30 156 GLY A CA 1
ATOM 1387 C C . GLY A 1 158 ? -4.698 -4.465 5.748 1.00 14.09 156 GLY A C 1
ATOM 1388 O O . GLY A 1 158 ? -5.330 -3.427 5.962 1.00 14.91 156 GLY A O 1
ATOM 1389 N N . PHE A 1 159 ? -4.821 -5.144 4.608 1.00 12.66 157 PHE A N 1
ATOM 1390 C CA . PHE A 1 159 ? -5.666 -4.632 3.529 1.00 11.91 157 PHE A CA 1
ATOM 1391 C C . PHE A 1 159 ? -7.120 -4.941 3.766 1.00 10.58 157 PHE A C 1
ATOM 1392 O O . PHE A 1 159 ? -7.992 -4.140 3.475 1.00 12.20 157 PHE A O 1
ATOM 1400 N N . ALA A 1 160 ? -7.407 -6.110 4.315 1.00 11.37 158 ALA A N 1
ATOM 1401 C CA . ALA A 1 160 ? -8.801 -6.521 4.498 1.00 10.57 158 ALA A CA 1
ATOM 1402 C C . ALA A 1 160 ? -9.650 -5.529 5.289 1.00 10.07 158 ALA A C 1
ATOM 1403 O O . ALA A 1 160 ? -10.715 -5.177 4.840 1.00 10.42 158 ALA A O 1
ATOM 1405 N N . PRO A 1 161 ? -9.162 -5.015 6.432 1.00 10.70 159 PRO A N 1
ATOM 1406 C CA . PRO A 1 161 ? -10.003 -4.078 7.173 1.00 12.53 159 PRO A CA 1
ATOM 1407 C C . PRO A 1 161 ? -10.196 -2.783 6.379 1.00 10.85 159 PRO A C 1
ATOM 1408 O O . PRO A 1 161 ? -11.255 -2.172 6.500 1.00 12.96 159 PRO A O 1
ATOM 1412 N N . LEU A 1 162 ? -9.202 -2.333 5.606 1.00 12.11 160 LEU A N 1
ATOM 1413 C CA . LEU A 1 162 ? -9.328 -1.105 4.807 1.00 12.65 160 LEU A CA 1
ATOM 1414 C C . LEU A 1 162 ? -10.368 -1.304 3.702 1.00 11.53 160 LEU A C 1
ATOM 1415 O O . LEU 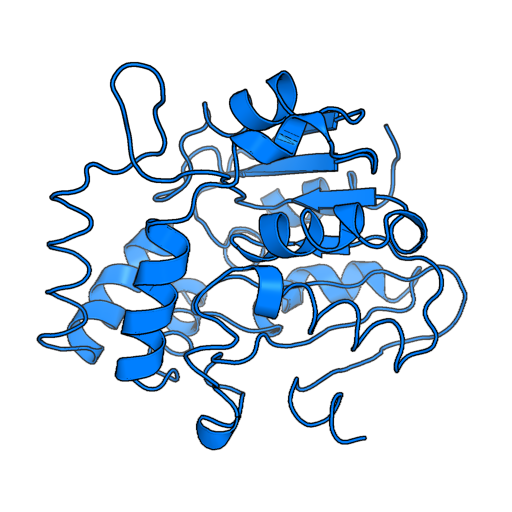A 1 162 ? -11.201 -0.430 3.465 1.00 13.69 160 LEU A O 1
ATOM 1420 N N . ALA A 1 163 ? -10.310 -2.446 3.024 1.00 11.03 161 ALA A N 1
ATOM 1421 C CA . ALA A 1 163 ? -11.211 -2.721 1.915 1.00 11.10 161 ALA A CA 1
ATOM 1422 C C . ALA A 1 163 ? -12.652 -2.855 2.420 1.00 9.89 161 ALA A C 1
ATOM 1423 O O . ALA A 1 163 ? -13.589 -2.342 1.804 1.00 10.88 161 ALA A O 1
ATOM 1425 N N . VAL A 1 164 ? -12.836 -3.608 3.495 1.00 9.21 162 VAL A N 1
ATOM 1426 C CA . VAL A 1 164 ? -14.181 -3.929 3.981 1.00 10.01 162 VAL A CA 1
ATOM 1427 C C . VAL A 1 164 ? -14.798 -2.752 4.724 1.00 8.10 162 VAL A C 1
ATOM 1428 O O . VAL A 1 164 ? -16.010 -2.541 4.665 1.00 8.89 162 VAL A O 1
ATOM 1432 N N . GLY A 1 165 ? -13.961 -1.957 5.383 1.00 9.90 163 GLY A N 1
ATOM 1433 C CA . GLY A 1 165 ? -14.462 -0.870 6.210 1.00 10.83 163 GLY A CA 1
ATOM 1434 C C . GLY A 1 165 ? -15.162 -1.410 7.449 1.00 12.47 163 GLY A C 1
ATOM 1435 O O . GLY A 1 165 ? -15.026 -2.602 7.776 1.00 14.07 163 GLY A O 1
ATOM 1436 N N . GLY A 1 166 ? -15.871 -0.546 8.159 1.00 13.59 164 GLY A N 1
ATOM 1437 C CA . GLY A 1 166 ? -16.524 -0.937 9.402 1.00 15.65 164 GLY A CA 1
ATOM 1438 C C . GLY A 1 166 ? -15.536 -1.304 10.488 1.00 17.15 164 GLY A C 1
ATOM 1439 O O . GLY A 1 166 ? -14.345 -0.983 10.431 1.00 17.50 164 GLY A O 1
ATOM 1440 N N . ASP A 1 167 ? -16.038 -2.013 11.490 1.00 18.44 165 ASP A N 1
ATOM 1441 C CA . ASP A 1 167 ? -15.150 -2.439 12.564 1.00 21.24 165 ASP A CA 1
ATOM 1442 C C . ASP A 1 167 ? -14.081 -3.429 12.087 1.00 18.82 165 ASP A C 1
ATOM 1443 O O . ASP A 1 167 ? -14.364 -4.417 11.394 1.00 18.57 165 ASP A O 1
ATOM 1448 N N . MET A 1 168 ? -12.853 -3.182 12.521 1.00 20.39 166 MET A N 1
ATOM 1449 C CA . MET A 1 168 ? -11.746 -3.968 11.993 1.00 22.61 166 MET A CA 1
ATOM 1450 C C . MET A 1 168 ? -11.786 -5.431 12.447 1.00 22.14 166 MET A C 1
ATOM 1451 O O . MET A 1 168 ? -11.103 -6.277 11.859 1.00 23.86 166 MET A O 1
ATOM 1456 N N . ASP A 1 169 ? -12.603 -5.741 13.453 1.00 23.37 167 ASP A N 1
ATOM 1457 C CA . ASP A 1 169 ? -12.706 -7.108 13.961 1.00 24.72 167 ASP A CA 1
ATOM 1458 C C . ASP A 1 169 ? -13.964 -7.836 13.489 1.00 24.85 167 ASP A C 1
ATOM 1459 O O . ASP A 1 169 ? -14.311 -8.882 14.018 1.00 24.81 167 ASP A O 1
ATOM 1464 N N . SER A 1 170 ? -14.673 -7.284 12.513 1.00 19.16 168 SER A N 1
ATOM 1465 C CA . SER A 1 170 ? -15.950 -7.874 12.134 1.00 19.41 168 SER A CA 1
ATOM 1466 C C . SER A 1 170 ? -15.793 -9.225 11.440 1.00 18.45 168 SER A C 1
ATOM 1467 O O . SER A 1 170 ? -14.733 -9.561 10.904 1.00 18.24 168 SER A O 1
ATOM 1470 N N . ILE A 1 171 ? -16.900 -9.954 11.384 1.00 20.57 169 ILE A N 1
ATOM 1471 C CA . ILE A 1 171 ? -16.938 -11.198 10.652 1.00 20.39 169 ILE A CA 1
ATOM 1472 C C . ILE A 1 171 ? -16.618 -10.973 9.170 1.00 17.83 169 ILE A C 1
ATOM 1473 O O . ILE A 1 171 ? -15.877 -11.737 8.571 1.00 16.59 169 ILE A O 1
ATOM 1478 N N . ALA A 1 172 ? -17.127 -9.901 8.560 1.00 16.47 170 ALA A N 1
ATOM 1479 C CA . ALA A 1 172 ? -16.848 -9.694 7.144 1.00 13.30 170 ALA A CA 1
ATOM 1480 C C . ALA A 1 172 ? -15.377 -9.418 6.921 1.00 11.28 170 ALA A C 1
ATOM 1481 O O . ALA A 1 172 ? -14.828 -9.843 5.926 1.00 11.72 170 ALA A O 1
ATOM 1483 N N . VAL A 1 173 ? -14.734 -8.645 7.812 1.00 11.93 171 VAL A N 1
ATOM 1484 C CA . VAL A 1 173 ? -13.289 -8.407 7.648 1.00 11.61 171 VAL A CA 1
ATOM 1485 C C . VAL A 1 173 ? -12.539 -9.754 7.733 1.00 12.27 171 VAL A C 1
ATOM 1486 O O . VAL A 1 173 ? -11.634 -10.056 6.932 1.00 11.61 171 VAL A O 1
ATOM 1490 N N . GLN A 1 174 ? -12.888 -10.587 8.712 1.00 14.92 172 GLN A N 1
ATOM 1491 C CA . GLN A 1 174 ? -12.263 -11.900 8.817 1.00 15.67 172 GLN A CA 1
ATOM 1492 C C . GLN A 1 174 ? -12.489 -12.750 7.563 1.00 13.08 172 GLN A C 1
ATOM 1493 O O . GLN A 1 174 ? -11.562 -13.460 7.086 1.00 13.49 172 GLN A O 1
ATOM 1499 N N . GLU A 1 175 ? -13.700 -12.725 7.011 1.00 13.27 173 GLU A N 1
ATOM 1500 C CA . GLU A 1 175 ? -13.997 -13.510 5.820 1.00 14.62 173 GLU A CA 1
ATOM 1501 C C . GLU A 1 175 ? -13.148 -13.052 4.659 1.00 10.50 173 GLU A C 1
ATOM 1502 O O . GLU A 1 175 ? -12.620 -13.876 3.915 1.00 11.63 173 GLU A O 1
ATOM 1508 N N . PHE A 1 176 ? -13.067 -11.736 4.450 1.00 10.32 174 PHE A N 1
ATOM 1509 C CA . PHE A 1 176 ? -12.316 -11.218 3.310 1.00 10.29 174 PHE A CA 1
ATOM 1510 C C . PHE A 1 176 ? -10.804 -11.452 3.493 1.00 10.52 174 PHE A C 1
ATOM 1511 O O . PHE A 1 176 ? -10.095 -11.746 2.517 1.00 9.70 174 PHE A O 1
ATOM 1519 N N A SER A 1 177 ? -10.339 -11.348 4.739 0.50 9.91 175 SER A N 1
ATOM 1520 N N B SER A 1 177 ? -10.263 -11.319 4.704 0.50 8.98 175 SER A N 1
ATOM 1521 C CA A SER A 1 177 ? -8.953 -11.652 5.066 0.50 11.04 175 SER A CA 1
ATOM 1522 C CA B SER A 1 177 ? -8.847 -11.645 4.871 0.50 9.92 175 SER A CA 1
ATOM 1523 C C A SER A 1 177 ? -8.602 -13.051 4.596 0.50 10.94 175 SER A C 1
ATOM 1524 C C B SER A 1 177 ? -8.590 -13.099 4.475 0.50 10.07 175 SER A C 1
ATOM 1525 O O A SER A 1 177 ? -7.525 -13.302 4.039 0.50 11.23 175 SER A O 1
ATOM 1526 O O B SER A 1 177 ? -7.555 -13.435 3.873 0.50 9.71 175 SER A O 1
ATOM 1531 N N . ARG A 1 178 ? -9.517 -13.982 4.845 1.00 9.99 176 ARG A N 1
ATOM 1532 C CA A ARG A 1 178 ? -9.346 -15.409 4.537 0.00 5.98 176 ARG A CA 1
ATOM 1533 C CA B ARG A 1 178 ? -9.374 -15.397 4.535 0.50 6.64 176 ARG A CA 1
ATOM 1534 C C . ARG A 1 178 ? -9.424 -15.635 3.025 1.00 10.37 176 ARG A C 1
ATOM 1535 O O . ARG A 1 178 ? -8.575 -16.359 2.501 1.00 10.14 176 ARG A O 1
ATOM 1550 N N . THR A 1 179 ? -10.399 -15.059 2.325 1.00 9.39 177 THR A N 1
ATOM 1551 C CA . THR A 1 179 ? -10.405 -15.260 0.879 1.00 9.53 177 THR A CA 1
ATOM 1552 C C . THR A 1 179 ? -9.226 -14.590 0.187 1.00 8.73 177 THR A C 1
ATOM 1553 O O . THR A 1 179 ? -8.660 -15.140 -0.772 1.00 9.76 177 THR A O 1
ATOM 1557 N N . LEU A 1 180 ? -8.773 -13.425 0.694 1.00 8.73 178 LEU A N 1
ATOM 1558 C CA . LEU A 1 180 ? -7.581 -12.815 0.098 1.00 9.60 178 LEU A CA 1
ATOM 1559 C C . LEU A 1 180 ? -6.415 -13.788 0.221 1.00 9.07 178 LEU A C 1
ATOM 1560 O O . LEU A 1 180 ? -5.665 -14.003 -0.724 1.00 9.18 178 LEU A O 1
ATOM 1565 N N . PHE A 1 181 ? -6.194 -14.324 1.423 1.00 9.68 179 PHE A N 1
ATOM 1566 C CA . PHE A 1 181 ? -5.036 -15.151 1.655 1.00 11.46 179 PHE A CA 1
ATOM 1567 C C . PHE A 1 181 ? -5.142 -16.496 0.931 1.00 10.53 179 PHE A C 1
ATOM 1568 O O . PHE A 1 181 ? -4.135 -17.180 0.742 1.00 12.10 179 PHE A O 1
ATOM 1576 N N . ASN A 1 182 ? -6.336 -16.898 0.526 1.00 9.42 180 ASN A N 1
ATOM 1577 C CA A ASN A 1 182 ? -6.461 -18.131 -0.209 0.50 9.37 180 ASN A CA 1
ATOM 1578 C CA B ASN A 1 182 ? -6.609 -18.099 -0.292 0.50 10.76 180 ASN A CA 1
ATOM 1579 C C . ASN A 1 182 ? -5.944 -18.015 -1.662 1.00 8.79 180 ASN A C 1
ATOM 1580 O O . ASN A 1 182 ? -5.728 -19.050 -2.294 1.00 10.34 180 ASN A O 1
ATOM 1589 N N A MET A 1 183 ? -5.799 -16.817 -2.219 0.50 8.62 181 MET A N 1
ATOM 1590 N N B MET A 1 183 ? -5.696 -16.798 -2.152 0.50 9.14 181 MET A N 1
ATOM 1591 C CA A MET A 1 183 ? -5.173 -16.754 -3.532 0.50 8.17 181 MET A CA 1
ATOM 1592 C CA B MET A 1 183 ? -5.090 -16.595 -3.471 0.50 8.89 181 MET A CA 1
ATOM 1593 C C A MET A 1 183 ? -3.717 -17.176 -3.427 0.50 8.46 181 MET A C 1
ATOM 1594 C C B MET A 1 183 ? -3.610 -16.958 -3.495 0.50 8.94 181 MET A C 1
ATOM 1595 O O A MET A 1 183 ? -3.081 -17.050 -2.364 0.50 9.01 181 MET A O 1
ATOM 1596 O O B MET A 1 183 ? -2.839 -16.581 -2.586 0.50 8.49 181 MET A O 1
ATOM 1605 N N . ARG A 1 184 ? -3.186 -17.658 -4.545 1.00 9.05 182 ARG A N 1
ATOM 1606 C CA . ARG A 1 184 ? -1.747 -17.912 -4.670 1.00 9.75 182 ARG A CA 1
ATOM 1607 C C . ARG A 1 184 ? -1.078 -16.524 -4.764 1.00 8.91 182 ARG A C 1
ATOM 1608 O O . ARG A 1 184 ? -1.546 -15.658 -5.503 1.00 9.48 182 ARG A O 1
ATOM 1616 N N . PRO A 1 185 ? 0.010 -16.284 -4.004 1.00 9.68 183 PRO A N 1
ATOM 1617 C CA . PRO A 1 185 ? 0.500 -14.904 -3.916 1.00 10.05 183 PRO A CA 1
ATOM 1618 C C . PRO A 1 185 ? 0.897 -14.296 -5.270 1.00 9.67 183 PRO A C 1
ATOM 1619 O O . PRO A 1 185 ? 0.706 -13.088 -5.499 1.00 10.73 183 PRO A O 1
ATOM 1623 N N . ASP A 1 186 ? 1.487 -15.084 -6.159 1.00 10.35 184 ASP A N 1
ATOM 1624 C CA . ASP A 1 186 ? 1.858 -14.536 -7.472 1.00 10.46 184 ASP A CA 1
ATOM 1625 C C . ASP A 1 186 ? 0.655 -14.156 -8.307 1.00 10.47 184 ASP A C 1
ATOM 1626 O O . ASP A 1 186 ? 0.704 -13.204 -9.083 1.00 10.44 184 ASP A O 1
ATOM 1631 N N . ILE A 1 187 ? -0.429 -14.927 -8.193 1.00 9.44 185 ILE A N 1
ATOM 1632 C CA . ILE A 1 187 ? -1.656 -14.588 -8.897 1.00 9.09 185 ILE A CA 1
ATOM 1633 C C . ILE A 1 187 ? -2.270 -13.319 -8.300 1.00 8.79 185 ILE A C 1
ATOM 1634 O O . ILE A 1 187 ? -2.676 -12.415 -9.050 1.00 8.92 185 ILE A O 1
ATOM 1639 N N . ALA A 1 188 ? -2.326 -13.231 -6.962 1.00 8.95 186 ALA A N 1
ATOM 1640 C CA . ALA A 1 188 ? -2.839 -12.028 -6.325 1.00 8.74 186 ALA A CA 1
ATOM 1641 C C . ALA A 1 188 ? -2.118 -10.781 -6.806 1.00 8.78 186 ALA A C 1
ATOM 1642 O O . ALA A 1 188 ? -2.721 -9.753 -7.131 1.00 9.59 186 ALA A O 1
ATOM 1644 N N . LEU A 1 189 ? -0.787 -10.860 -6.831 1.00 9.49 187 LEU A N 1
ATOM 1645 C CA . LEU A 1 189 ? 0.034 -9.730 -7.268 1.00 10.53 187 LEU A CA 1
ATOM 1646 C C . LEU A 1 189 ? -0.247 -9.352 -8.723 1.00 10.11 187 LEU A C 1
ATOM 1647 O O . LEU A 1 189 ? -0.452 -8.176 -9.082 1.00 11.57 187 LEU A O 1
ATOM 1652 N N . SER A 1 190 ? -0.282 -10.343 -9.599 1.00 9.60 188 SER A N 1
ATOM 1653 C CA . SER A 1 190 ? -0.511 -10.125 -11.012 1.00 11.08 188 SER A CA 1
ATOM 1654 C C . SER A 1 190 ? -1.889 -9.513 -11.266 1.00 9.56 188 SER A C 1
ATOM 1655 O O . SER A 1 190 ? -2.018 -8.529 -12.002 1.00 9.83 188 SER A O 1
ATOM 1658 N N . VAL A 1 191 ? -2.911 -10.117 -10.674 1.00 8.53 189 VAL A N 1
ATOM 1659 C CA . VAL A 1 191 ? -4.287 -9.631 -10.869 1.00 8.82 189 VAL A CA 1
ATOM 1660 C C . VAL A 1 191 ? -4.491 -8.258 -10.233 1.00 8.26 189 VAL A C 1
ATOM 1661 O O . VAL A 1 191 ? -5.122 -7.391 -10.844 1.00 8.74 189 VAL A O 1
ATOM 1665 N N . GLY A 1 192 ? -3.924 -8.031 -9.055 1.00 8.33 190 GLY A N 1
ATOM 1666 C CA . GLY A 1 192 ? -4.019 -6.705 -8.443 1.00 9.03 190 GLY A CA 1
ATOM 1667 C C . GLY A 1 192 ? -3.438 -5.651 -9.369 1.00 9.62 190 GLY A C 1
ATOM 1668 O O . GLY A 1 192 ? -4.016 -4.549 -9.548 1.00 9.51 190 GLY A O 1
ATOM 1669 N N . GLN A 1 193 ? -2.291 -5.956 -9.980 1.00 10.09 191 GLN A N 1
ATOM 1670 C CA . GLN A 1 193 ? -1.712 -4.999 -10.901 1.00 10.95 191 GLN A CA 1
ATOM 1671 C C . GLN A 1 193 ? -2.566 -4.782 -12.130 1.00 9.25 191 GLN A C 1
ATOM 1672 O O . GLN A 1 193 ? -2.795 -3.652 -12.563 1.00 11.41 191 GLN A O 1
ATOM 1678 N N . THR A 1 194 ? -3.065 -5.866 -12.720 1.00 9.03 192 THR A N 1
ATOM 1679 C CA . THR A 1 194 ? -3.904 -5.732 -13.902 1.00 9.60 192 THR A CA 1
ATOM 1680 C C . THR A 1 194 ? -5.133 -4.885 -13.618 1.00 7.30 192 THR A C 1
ATOM 1681 O O . THR A 1 194 ? -5.497 -4.008 -14.410 1.00 9.69 192 THR A O 1
ATOM 1685 N N . ILE A 1 195 ? -5.797 -5.133 -12.503 1.00 7.90 193 ILE A N 1
ATOM 1686 C CA . ILE A 1 195 ? -6.994 -4.354 -12.174 1.00 7.97 193 ILE A CA 1
ATOM 1687 C C . ILE A 1 195 ? -6.649 -2.916 -11.834 1.00 7.38 193 ILE A C 1
ATOM 1688 O O . ILE A 1 195 ? -7.237 -1.983 -12.412 1.00 7.59 193 ILE A O 1
ATOM 1693 N N . PHE A 1 196 ? -5.702 -2.698 -10.933 1.00 7.52 194 PHE A N 1
ATOM 1694 C CA . PHE A 1 196 ? -5.455 -1.322 -10.496 1.00 8.96 194 PHE A CA 1
ATOM 1695 C C . PHE A 1 196 ? -4.836 -0.485 -11.605 1.00 7.98 194 PHE A C 1
ATOM 1696 O O . PHE A 1 196 ? -4.952 0.736 -11.527 1.00 8.59 194 PHE A O 1
ATOM 1704 N N . GLN A 1 197 ? -4.212 -1.061 -12.620 1.00 8.36 195 GLN A N 1
ATOM 1705 C CA . GLN A 1 197 ? -3.623 -0.315 -13.713 1.00 9.15 195 GLN A CA 1
ATOM 1706 C C . GLN A 1 197 ? -4.561 -0.252 -14.927 1.00 8.62 195 GLN A C 1
ATOM 1707 O O . GLN A 1 197 ? -4.185 0.318 -15.955 1.00 10.12 195 GLN A O 1
ATOM 1713 N N . SER A 1 198 ? -5.757 -0.831 -14.835 1.00 8.12 196 SER A N 1
ATOM 1714 C CA . SER A 1 198 ? -6.659 -0.881 -15.979 1.00 8.46 196 SER A CA 1
ATOM 1715 C C . SER A 1 198 ? -7.156 0.497 -16.386 1.00 7.29 196 SER A C 1
ATOM 1716 O O . SER A 1 198 ? -7.130 1.451 -15.608 1.00 8.13 196 SER A O 1
ATOM 1719 N N . ASP A 1 199 ? -7.699 0.592 -17.598 1.00 7.39 197 ASP A N 1
ATOM 1720 C CA . ASP A 1 199 ? -8.339 1.833 -18.042 1.00 6.57 197 ASP A CA 1
ATOM 1721 C C . ASP A 1 199 ? -9.476 1.472 -18.986 1.00 6.64 197 ASP A C 1
ATOM 1722 O O . ASP A 1 199 ? -9.243 1.091 -20.138 1.00 8.40 197 ASP A O 1
ATOM 1727 N N A MET A 1 200 ? -10.698 1.544 -18.478 0.50 6.65 198 MET A N 1
ATOM 1728 N N B MET A 1 200 ? -10.694 1.571 -18.483 0.50 6.67 198 MET A N 1
ATOM 1729 C CA A MET A 1 200 ? -11.905 1.288 -19.254 0.50 6.73 198 MET A CA 1
ATOM 1730 C CA B MET A 1 200 ? -11.892 1.291 -19.251 0.50 6.40 198 MET A CA 1
ATOM 1731 C C A MET A 1 200 ? -12.542 2.570 -19.771 0.50 6.26 198 MET A C 1
ATOM 1732 C C B MET A 1 200 ? -12.621 2.574 -19.619 0.50 6.57 198 MET A C 1
ATOM 1733 O O A MET A 1 200 ? -13.535 2.511 -20.496 0.50 6.31 198 MET A O 1
ATOM 1734 O O B MET A 1 200 ? -13.746 2.522 -20.107 0.50 7.23 198 MET A O 1
ATOM 1743 N N . ARG A 1 201 ? -12.000 3.734 -19.408 1.00 6.27 199 ARG A N 1
ATOM 1744 C CA . ARG A 1 201 ? -12.738 4.975 -19.639 1.00 7.68 199 ARG A CA 1
ATOM 1745 C C . ARG A 1 201 ? -13.083 5.160 -21.096 1.00 6.99 199 ARG A C 1
ATOM 1746 O O . ARG A 1 201 ? -14.150 5.671 -21.447 1.00 9.45 199 ARG A O 1
ATOM 1754 N N . GLN A 1 202 ? -12.159 4.801 -21.979 1.00 8.56 200 GLN A N 1
ATOM 1755 C CA . GLN A 1 202 ? -12.312 5.149 -23.392 1.00 9.28 200 GLN A CA 1
ATOM 1756 C C . GLN A 1 202 ? -13.418 4.342 -24.054 1.00 9.21 200 GLN A C 1
ATOM 1757 O O . GLN A 1 202 ? -13.941 4.762 -25.084 1.00 11.66 200 GLN A O 1
ATOM 1763 N N . ILE A 1 203 ? -13.772 3.175 -23.478 1.00 7.80 201 ILE A N 1
ATOM 1764 C CA . ILE A 1 203 ? -14.829 2.363 -24.106 1.00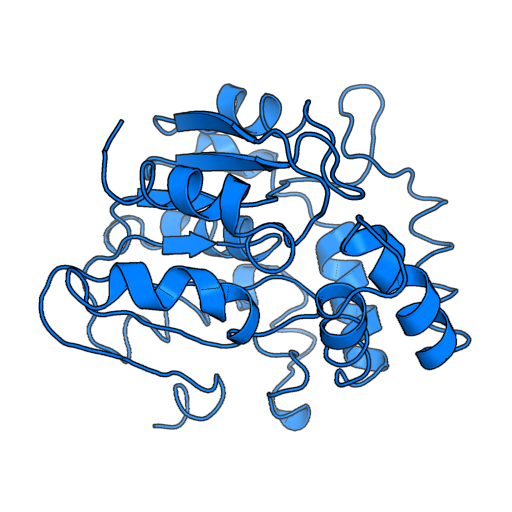 8.46 201 ILE A CA 1
ATOM 1765 C C . ILE A 1 203 ? -16.230 2.636 -23.548 1.00 7.55 201 ILE A C 1
ATOM 1766 O O . ILE A 1 203 ? -17.225 2.184 -24.121 1.00 7.97 201 ILE A O 1
ATOM 1771 N N . LEU A 1 204 ? -16.338 3.455 -22.509 1.00 7.92 202 LEU A N 1
ATOM 1772 C CA . LEU A 1 204 ? -17.640 3.691 -21.897 1.00 7.26 202 LEU A CA 1
ATOM 1773 C C . LEU A 1 204 ? -18.658 4.242 -22.897 1.00 7.31 202 LEU A C 1
ATOM 1774 O O . LEU A 1 204 ? -19.821 3.862 -22.814 1.00 7.68 202 LEU A O 1
ATOM 1779 N N . PRO A 1 205 ? -18.277 5.130 -23.832 1.00 7.90 203 PRO A N 1
ATOM 1780 C CA . PRO A 1 205 ? -19.295 5.681 -24.747 1.00 8.51 203 PRO A CA 1
ATOM 1781 C C . PRO A 1 205 ? -19.958 4.616 -25.623 1.00 8.31 203 PRO A C 1
ATOM 1782 O O . PRO A 1 205 ? -21.022 4.901 -26.192 1.00 8.80 203 PRO A O 1
ATOM 1786 N N . PHE A 1 206 ? -19.337 3.443 -25.776 1.00 7.15 204 PHE A N 1
ATOM 1787 C CA . PHE A 1 206 ? -19.865 2.408 -26.695 1.00 7.68 204 PHE A CA 1
ATOM 1788 C C . PHE A 1 206 ? -20.807 1.445 -26.005 1.00 7.61 204 PHE A C 1
ATOM 1789 O O . PHE A 1 206 ? -21.431 0.618 -26.655 1.00 8.80 204 PHE A O 1
ATOM 1797 N N . VAL A 1 207 ? -20.956 1.551 -24.681 1.00 7.68 205 VAL A N 1
ATOM 1798 C CA . VAL A 1 207 ? -21.863 0.678 -23.960 1.00 7.05 205 VAL A CA 1
ATOM 1799 C C . VAL A 1 207 ? -23.311 1.021 -24.332 1.00 7.80 205 VAL A C 1
ATOM 1800 O O . VAL A 1 207 ? -23.677 2.213 -24.410 1.00 9.72 205 VAL A O 1
ATOM 1804 N N . THR A 1 208 ? -24.136 -0.001 -24.551 1.00 7.68 206 THR A N 1
ATOM 1805 C CA . THR A 1 208 ? -25.529 0.177 -24.934 1.00 8.80 206 THR A CA 1
ATOM 1806 C C . THR A 1 208 ? -26.506 -0.457 -23.934 1.00 8.50 206 THR A C 1
ATOM 1807 O O . THR A 1 208 ? -27.663 -0.041 -23.884 1.00 10.11 206 THR A O 1
ATOM 1811 N N . VAL A 1 209 ? -26.061 -1.429 -23.147 1.00 8.38 207 VAL A N 1
ATOM 1812 C CA . VAL A 1 209 ? -26.925 -2.052 -22.178 1.00 8.65 207 VAL A CA 1
ATOM 1813 C C . VAL A 1 209 ? -27.121 -1.097 -20.995 1.00 8.29 207 VAL A C 1
ATOM 1814 O O . VAL A 1 209 ? -26.141 -0.577 -20.495 1.00 8.64 207 VAL A O 1
ATOM 1818 N N . PRO A 1 210 ? -28.363 -0.921 -20.487 1.00 8.09 208 PRO A N 1
ATOM 1819 C CA . PRO A 1 210 ? -28.569 0.014 -19.367 1.00 8.81 208 PRO A CA 1
ATOM 1820 C C . PRO A 1 210 ? -27.795 -0.426 -18.136 1.00 8.14 208 PRO A C 1
ATOM 1821 O O . PRO A 1 210 ? -27.737 -1.609 -17.826 1.00 8.43 208 PRO A O 1
ATOM 1825 N N . CYS A 1 211 ? -27.259 0.561 -17.408 1.00 7.52 209 CYS A N 1
ATOM 1826 C CA . CYS A 1 211 ? -26.423 0.324 -16.253 1.00 7.77 209 CYS A CA 1
ATOM 1827 C C . CYS A 1 211 ? -26.941 1.061 -15.025 1.00 6.96 209 CYS A C 1
ATOM 1828 O O . CYS A 1 211 ? -27.256 2.246 -15.088 1.00 8.92 209 CYS A O 1
ATOM 1831 N N . HIS A 1 212 ? -26.934 0.358 -13.891 1.00 6.82 210 HIS A N 1
ATOM 1832 C CA . HIS A 1 212 ? -27.294 0.914 -12.586 1.00 6.58 210 HIS A CA 1
ATOM 1833 C C . HIS A 1 212 ? -26.010 0.946 -11.779 1.00 6.69 210 HIS A C 1
ATOM 1834 O O . HIS A 1 212 ? -25.374 -0.106 -11.618 1.00 8.70 210 HIS A O 1
ATOM 1841 N N . ILE A 1 213 ? -25.600 2.124 -11.329 1.00 6.16 211 ILE A N 1
ATOM 1842 C CA . ILE A 1 213 ? -24.283 2.346 -10.746 1.00 6.25 211 ILE A CA 1
ATOM 1843 C C . ILE A 1 213 ? -24.453 2.570 -9.246 1.00 5.93 211 ILE A C 1
ATOM 1844 O O . ILE A 1 213 ? -24.906 3.633 -8.830 1.00 7.27 211 ILE A O 1
ATOM 1849 N N . LEU A 1 214 ? -24.084 1.581 -8.430 1.00 5.73 212 LEU A N 1
ATOM 1850 C CA . LEU A 1 214 ? -24.295 1.604 -6.992 1.00 5.62 212 LEU A CA 1
ATOM 1851 C C . LEU A 1 214 ? -22.943 1.568 -6.283 1.00 5.60 212 LEU A C 1
ATOM 1852 O O . LEU A 1 214 ? -22.047 0.799 -6.686 1.00 6.19 212 LEU A O 1
ATOM 1857 N N . GLN A 1 215 ? -22.795 2.316 -5.192 1.00 6.35 213 GLN A N 1
ATOM 1858 C CA . GLN A 1 215 ? -21.559 2.216 -4.420 1.00 6.30 213 GLN A CA 1
ATOM 1859 C C . GLN A 1 215 ? -21.807 2.724 -3.013 1.00 6.28 213 GLN A C 1
ATOM 1860 O O . GLN A 1 215 ? -22.720 3.535 -2.808 1.00 6.98 213 GLN A O 1
ATOM 1866 N N . SER A 1 216 ? -20.949 2.313 -2.086 1.00 7.10 214 SER A N 1
ATOM 1867 C CA . SER A 1 216 ? -20.880 2.957 -0.782 1.00 6.82 214 SER A CA 1
ATOM 1868 C C . SER A 1 216 ? -20.404 4.400 -0.904 1.00 7.10 214 SER A C 1
ATOM 1869 O O . SER A 1 216 ? -19.516 4.704 -1.694 1.00 8.15 214 SER A O 1
ATOM 1872 N N . VAL A 1 217 ? -20.940 5.254 -0.038 1.00 7.32 215 VAL A N 1
ATOM 1873 C CA . VAL A 1 217 ? -20.444 6.629 0.015 1.00 7.21 215 VAL A CA 1
ATOM 1874 C C . VAL A 1 217 ? -18.988 6.695 0.492 1.00 7.57 215 VAL A C 1
ATOM 1875 O O . VAL A 1 217 ? -18.247 7.606 0.128 1.00 9.32 215 VAL A O 1
ATOM 1879 N N . LYS A 1 218 ? -18.580 5.724 1.300 1.00 7.45 216 LYS A N 1
ATOM 1880 C CA . LYS A 1 218 ? -17.195 5.621 1.800 1.00 7.64 216 LYS A CA 1
ATOM 1881 C C . LYS A 1 218 ? -16.624 4.313 1.280 1.00 7.63 216 LYS A C 1
ATOM 1882 O O . LYS A 1 218 ? -16.954 3.242 1.784 1.00 10.45 216 LYS A O 1
ATOM 1888 N N . ASP A 1 219 ? -15.785 4.381 0.252 1.00 8.28 217 ASP A N 1
ATOM 1889 C CA . ASP A 1 219 ? -15.216 3.203 -0.413 1.00 9.43 217 ASP A CA 1
ATOM 1890 C C . ASP A 1 219 ? -13.788 3.545 -0.693 1.00 10.01 217 ASP A C 1
ATOM 1891 O O . ASP A 1 219 ? -13.508 4.485 -1.476 1.00 10.52 217 ASP A O 1
ATOM 1896 N N . LEU A 1 220 ? -12.877 2.789 -0.067 1.00 13.37 218 LEU A N 1
ATOM 1897 C CA A LEU A 1 220 ? -11.431 2.902 -0.184 0.50 14.97 218 LEU A CA 1
ATOM 1898 C CA B LEU A 1 220 ? -11.506 3.252 -0.212 0.50 16.39 218 LEU A CA 1
ATOM 1899 C C . LEU A 1 220 ? -10.963 3.108 -1.642 1.00 10.73 218 LEU A C 1
ATOM 1900 O O . LEU A 1 220 ? -9.971 3.786 -1.954 1.00 14.97 218 LEU A O 1
ATOM 1909 N N . ALA A 1 221 ? -11.590 2.352 -2.531 1.00 9.24 219 ALA A N 1
ATOM 1910 C CA . ALA A 1 221 ? -11.078 2.227 -3.904 1.00 8.39 219 ALA A CA 1
ATOM 1911 C C . ALA A 1 221 ? -11.948 2.965 -4.907 1.00 7.17 219 ALA A C 1
ATOM 1912 O O . ALA A 1 221 ? -11.596 2.936 -6.093 1.00 9.15 219 ALA A O 1
ATOM 1914 N N . VAL A 1 222 ? -13.034 3.605 -4.491 1.00 7.55 220 VAL A N 1
ATOM 1915 C CA . VAL A 1 222 ? -14.002 4.188 -5.426 1.00 7.70 220 VAL A CA 1
ATOM 1916 C C . VAL A 1 222 ? -14.514 5.507 -4.866 1.00 7.41 220 VAL A C 1
ATOM 1917 O O . VAL A 1 222 ? -15.520 5.565 -4.136 1.00 7.32 220 VAL A O 1
ATOM 1921 N N . PRO A 1 223 ? -13.821 6.625 -5.173 1.00 7.20 221 PRO A N 1
ATOM 1922 C CA . PRO A 1 223 ? -14.361 7.928 -4.806 1.00 8.31 221 PRO A CA 1
ATOM 1923 C C . PRO A 1 223 ? -15.749 8.115 -5.417 1.00 7.75 221 PRO A C 1
ATOM 1924 O O . PRO A 1 223 ? -16.046 7.607 -6.514 1.00 7.73 221 PRO A O 1
ATOM 1928 N N . VAL A 1 224 ? -16.620 8.838 -4.719 1.00 7.19 222 VAL A N 1
ATOM 1929 C CA . VAL A 1 224 ? -17.988 9.064 -5.209 1.00 8.10 222 VAL A CA 1
ATOM 1930 C C . VAL A 1 224 ? -17.976 9.702 -6.612 1.00 7.66 222 VAL A C 1
ATOM 1931 O O . VAL A 1 224 ? -18.863 9.409 -7.430 1.00 8.57 222 VAL A O 1
ATOM 1935 N N . VAL A 1 225 ? -17.010 10.569 -6.926 1.00 7.39 223 VAL A N 1
ATOM 1936 C CA . VAL A 1 225 ? -16.956 11.169 -8.239 1.00 8.60 223 VAL A CA 1
ATOM 1937 C C . VAL A 1 225 ? -16.842 10.138 -9.344 1.00 7.61 223 VAL A C 1
ATOM 1938 O O . VAL A 1 225 ? -17.204 10.437 -10.482 1.00 8.48 223 VAL A O 1
ATOM 1942 N N . VAL A 1 226 ? -16.349 8.924 -9.070 1.00 7.24 224 VAL A N 1
ATOM 1943 C CA . VAL A 1 226 ? -16.285 7.897 -10.092 1.00 7.23 224 VAL A CA 1
ATOM 1944 C C . VAL A 1 226 ? -17.679 7.460 -10.536 1.00 6.67 224 VAL A C 1
ATOM 1945 O O . VAL A 1 226 ? -17.900 7.210 -11.720 1.00 7.58 224 VAL A O 1
ATOM 1949 N N A SER A 1 227 ? -18.651 7.386 -9.608 0.50 6.76 225 SER A N 1
ATOM 1950 N N B SER A 1 227 ? -18.624 7.368 -9.609 0.50 7.99 225 SER A N 1
ATOM 1951 C CA A SER A 1 227 ? -20.029 7.036 -9.993 0.50 6.19 225 SER A CA 1
ATOM 1952 C CA B SER A 1 227 ? -19.945 6.968 -10.037 0.50 9.15 225 SER A CA 1
ATOM 1953 C C A SER A 1 227 ? -20.546 8.053 -10.976 0.50 7.25 225 SER A C 1
ATOM 1954 C C B SER A 1 227 ? -20.532 8.037 -10.957 0.50 8.48 225 SER A C 1
ATOM 1955 O O A SER A 1 227 ? -21.220 7.726 -11.949 0.50 7.35 225 SER A O 1
ATOM 1956 O O B SER A 1 227 ? -21.203 7.705 -11.927 0.50 8.75 225 SER A O 1
ATOM 1961 N N . GLU A 1 228 ? -20.287 9.319 -10.667 1.00 8.33 226 GLU A N 1
ATOM 1962 C CA . GLU A 1 228 ? -20.738 10.385 -11.590 1.00 8.72 226 GLU A CA 1
ATOM 1963 C C . GLU A 1 228 ? -20.032 10.318 -12.925 1.00 7.85 226 GLU A C 1
ATOM 1964 O O . GLU A 1 228 ? -20.635 10.578 -13.960 1.00 8.61 226 GLU A O 1
ATOM 1970 N N . TYR A 1 229 ? -18.741 9.966 -12.905 1.00 7.72 227 TYR A N 1
ATOM 1971 C CA . TYR A 1 229 ? -17.986 9.865 -14.153 1.00 7.25 227 TYR A CA 1
ATOM 1972 C C . TYR A 1 229 ? -18.588 8.751 -15.018 1.00 7.87 227 TYR A C 1
ATOM 1973 O O . TYR A 1 229 ? -18.782 8.927 -16.216 1.00 7.59 227 TYR A O 1
ATOM 1982 N N . LEU A 1 230 ? -18.870 7.591 -14.429 1.00 7.18 228 LEU A N 1
ATOM 1983 C CA . LEU A 1 230 ? -19.530 6.508 -15.166 1.00 7.00 228 LEU A CA 1
ATOM 1984 C C . LEU A 1 230 ? -20.842 6.989 -15.756 1.00 6.89 228 LEU A C 1
ATOM 1985 O O . LEU A 1 230 ? -21.128 6.765 -16.921 1.00 7.93 228 LEU A O 1
ATOM 1990 N N . HIS A 1 231 ? -21.660 7.658 -14.936 1.00 7.05 229 HIS A N 1
ATOM 1991 C CA . HIS A 1 231 ? -22.971 8.125 -15.409 1.00 7.44 229 HIS A CA 1
ATOM 1992 C C . HIS A 1 231 ? -22.839 9.120 -16.550 1.00 7.71 229 HIS A C 1
ATOM 1993 O O . HIS A 1 231 ? -23.635 9.083 -17.483 1.00 10.64 229 HIS A O 1
ATOM 2000 N N . ALA A 1 232 ? -21.856 10.021 -16.451 1.00 8.25 230 ALA A N 1
ATOM 2001 C CA . ALA A 1 232 ? -21.698 11.052 -17.475 1.00 9.25 230 ALA A CA 1
ATOM 2002 C C . ALA A 1 232 ? -21.171 10.466 -18.775 1.00 10.05 230 ALA A C 1
ATOM 2003 O O . ALA A 1 232 ? -21.469 11.006 -19.836 1.00 12.44 230 ALA A O 1
ATOM 2005 N N . ASN A 1 233 ? -20.354 9.414 -18.710 1.00 8.50 231 ASN A N 1
ATOM 2006 C CA . ASN A 1 233 ? -19.608 8.991 -19.893 1.00 8.05 231 ASN A CA 1
ATOM 2007 C C . ASN A 1 233 ? -20.092 7.682 -20.536 1.00 7.77 231 ASN A C 1
ATOM 2008 O O . ASN A 1 233 ? -19.816 7.436 -21.708 1.00 9.77 231 ASN A O 1
ATOM 2013 N N . LEU A 1 234 ? -20.814 6.850 -19.799 1.00 7.90 232 LEU A N 1
ATOM 2014 C CA . LEU A 1 234 ? -21.462 5.669 -20.410 1.00 8.09 232 LEU A CA 1
ATOM 2015 C C . LEU A 1 234 ? -22.408 6.105 -21.517 1.00 8.55 232 LEU A C 1
ATOM 2016 O O . LEU A 1 234 ? -23.202 7.028 -21.335 1.00 10.50 232 LEU A O 1
ATOM 2021 N N . GLY A 1 235 ? -22.374 5.389 -22.646 1.00 9.17 233 GLY A N 1
ATOM 2022 C CA . GLY A 1 235 ? -23.254 5.699 -23.758 1.00 10.31 233 GLY A CA 1
ATOM 2023 C C . GLY A 1 235 ? -24.679 5.246 -23.524 1.00 11.46 233 GLY A C 1
ATOM 2024 O O . GLY A 1 235 ? -25.604 5.719 -24.191 1.00 19.94 233 GLY A O 1
ATOM 2025 N N . CYS A 1 236 ? -24.919 4.349 -22.596 1.00 9.34 234 CYS A N 1
ATOM 2026 C CA . CYS A 1 236 ? -26.211 3.758 -22.355 1.00 9.58 234 CYS A CA 1
ATOM 2027 C C . CYS A 1 236 ? -27.023 4.641 -21.428 1.00 9.02 234 CYS A C 1
ATOM 2028 O O . CYS A 1 236 ? -26.515 5.595 -20.842 1.00 11.84 234 CYS A O 1
ATOM 2031 N N . GLU A 1 237 ? -28.304 4.327 -21.277 1.00 9.31 235 GLU A N 1
ATOM 2032 C CA . GLU A 1 237 ? -29.092 4.881 -20.164 1.00 9.41 235 GLU A CA 1
ATOM 2033 C C . GLU A 1 237 ? -28.521 4.343 -18.863 1.00 8.91 235 GLU A C 1
ATOM 2034 O O . GLU A 1 237 ? -28.192 3.156 -18.771 1.00 10.76 235 GLU A O 1
ATOM 2040 N N . SER A 1 238 ? -28.372 5.236 -17.890 1.00 8.27 236 SER A N 1
ATOM 2041 C CA . SER A 1 238 ? -27.828 4.828 -16.594 1.00 8.65 236 SER A CA 1
ATOM 2042 C C . SER A 1 238 ? -28.478 5.581 -15.448 1.00 7.61 236 SER A C 1
ATOM 2043 O O . SER A 1 238 ? -29.125 6.637 -15.663 1.00 9.72 236 SER A O 1
ATOM 2046 N N . VAL A 1 239 ? -28.319 5.043 -14.250 1.00 7.82 237 VAL A N 1
ATOM 2047 C CA . VAL A 1 239 ? -28.767 5.692 -13.039 1.00 8.40 237 VAL A CA 1
ATOM 2048 C C . VAL A 1 239 ? -27.709 5.434 -11.971 1.00 8.03 237 VAL A C 1
ATOM 2049 O O . VAL A 1 239 ? -27.071 4.386 -11.982 1.00 8.85 237 VAL A O 1
ATOM 2053 N N . VAL A 1 240 ? -27.510 6.390 -11.065 1.00 8.37 238 VAL A N 1
ATOM 2054 C CA . VAL A 1 240 ? -26.592 6.251 -9.943 1.00 8.18 238 VAL A CA 1
ATOM 2055 C C . VAL A 1 240 ? -27.367 6.205 -8.637 1.00 8.07 238 VAL A C 1
ATOM 2056 O O . VAL A 1 240 ? -28.287 7.006 -8.438 1.00 9.94 238 VAL A O 1
ATOM 2060 N N . GLU A 1 241 ? -26.943 5.366 -7.700 1.00 7.48 239 GLU A N 1
ATOM 2061 C CA . GLU A 1 241 ? -27.415 5.492 -6.322 1.00 8.44 239 GLU A CA 1
ATOM 2062 C C . GLU A 1 241 ? -26.227 5.207 -5.386 1.00 7.44 239 GLU A C 1
ATOM 2063 O O . GLU A 1 241 ? -25.675 4.095 -5.360 1.00 9.08 239 GLU A O 1
ATOM 2069 N N . VAL A 1 242 ? -25.828 6.233 -4.645 1.00 7.92 240 VAL A N 1
ATOM 2070 C CA . VAL A 1 242 ? -24.800 6.106 -3.637 1.00 8.23 240 VAL A CA 1
ATOM 2071 C C . VAL A 1 242 ? -25.509 5.694 -2.354 1.00 9.20 240 VAL A C 1
ATOM 2072 O O . VAL A 1 242 ? -26.547 6.269 -1.989 1.00 14.77 240 VAL A O 1
ATOM 2076 N N . ILE A 1 243 ? -24.983 4.691 -1.676 1.00 7.82 241 ILE A N 1
ATOM 2077 C CA . ILE A 1 243 ? -25.636 4.107 -0.507 1.00 7.91 241 ILE A CA 1
ATOM 2078 C C . ILE A 1 243 ? -24.961 4.668 0.742 1.00 8.95 241 ILE A C 1
ATOM 2079 O O . ILE A 1 243 ? -23.726 4.833 0.758 1.00 7.93 241 ILE A O 1
ATOM 2084 N N . PRO A 1 244 ? -25.734 4.950 1.829 1.00 9.51 242 PRO A N 1
ATOM 2085 C CA . PRO A 1 244 ? -25.129 5.410 3.082 1.00 10.20 242 PRO A CA 1
ATOM 2086 C C . PRO A 1 244 ? -24.484 4.231 3.838 1.00 9.81 242 PRO A C 1
ATOM 2087 O O . PRO A 1 244 ? -24.948 3.829 4.910 1.00 11.64 242 PRO A O 1
ATOM 2091 N N . SER A 1 245 ? -23.433 3.682 3.240 1.00 9.97 243 SER A N 1
ATOM 2092 C CA . SER A 1 245 ? -22.725 2.533 3.783 1.00 9.31 243 SER A CA 1
ATOM 2093 C C . SER A 1 245 ? -21.232 2.790 3.614 1.00 7.75 243 SER A C 1
ATOM 2094 O O . SER A 1 245 ? -20.763 3.659 2.875 1.00 8.30 243 SER A O 1
ATOM 2097 N N . ASP A 1 246 ? -20.489 1.980 4.354 1.00 8.35 244 ASP A N 1
ATOM 2098 C CA . ASP A 1 246 ? -19.045 1.969 4.338 1.00 8.58 244 ASP A CA 1
ATOM 2099 C C . ASP A 1 246 ? -18.586 0.671 3.693 1.00 8.90 244 ASP A C 1
ATOM 2100 O O . ASP A 1 246 ? -19.076 -0.407 4.041 1.00 13.32 244 ASP A O 1
ATOM 2105 N N . GLY A 1 247 ? -17.616 0.734 2.800 1.00 8.12 245 GLY A N 1
ATOM 2106 C CA . GLY A 1 247 ? -16.901 -0.472 2.410 1.00 9.43 245 GLY A CA 1
ATOM 2107 C C . GLY A 1 247 ? -17.023 -0.821 0.954 1.00 6.90 245 GLY A C 1
ATOM 2108 O O . GLY A 1 247 ? -18.006 -0.473 0.280 1.00 7.56 245 GLY A O 1
ATOM 2109 N N . HIS A 1 248 ? -16.023 -1.536 0.457 1.00 6.51 246 HIS A N 1
ATOM 2110 C CA . HIS A 1 248 ? -15.948 -1.957 -0.932 1.00 6.84 246 HIS A CA 1
ATOM 2111 C C . HIS A 1 248 ? -16.747 -3.226 -1.234 1.00 6.89 246 HIS A C 1
ATOM 2112 O O . HIS A 1 248 ? -17.007 -3.495 -2.405 1.00 7.52 246 HIS A O 1
ATOM 2119 N N . LEU A 1 249 ? -17.124 -3.975 -0.192 1.00 6.71 247 LEU A N 1
ATOM 2120 C CA . LEU A 1 249 ? -17.924 -5.198 -0.337 1.00 7.67 247 LEU A CA 1
ATOM 2121 C C . LEU A 1 249 ? -19.192 -5.019 0.506 1.00 6.40 247 LEU A C 1
ATOM 2122 O O . LEU A 1 249 ? -19.501 -5.826 1.395 1.00 7.63 247 LEU A O 1
ATOM 2127 N N . PRO A 1 250 ? -19.972 -3.957 0.221 1.00 7.23 248 PRO A N 1
ATOM 2128 C CA . PRO A 1 250 ? -20.996 -3.598 1.203 1.00 7.63 248 PRO A CA 1
ATOM 2129 C C . PRO A 1 250 ? -22.159 -4.583 1.227 1.00 6.91 248 PRO A C 1
ATOM 2130 O O . PRO A 1 250 ? -22.894 -4.637 2.212 1.00 7.72 248 PRO A O 1
ATOM 2134 N N . GLN A 1 251 ? -22.335 -5.346 0.141 1.00 7.20 249 GLN A N 1
ATOM 2135 C CA . GLN A 1 251 ? -23.371 -6.366 0.159 1.00 7.56 249 GLN A CA 1
ATOM 2136 C C . GLN A 1 251 ? -23.058 -7.501 1.097 1.00 6.71 249 GLN A C 1
ATOM 2137 O O . GLN A 1 251 ? -23.979 -8.229 1.537 1.00 8.08 249 GLN A O 1
ATOM 2143 N N . LEU A 1 252 ? -21.784 -7.654 1.479 1.00 7.03 250 LEU A N 1
ATOM 2144 C CA . LEU A 1 252 ? -21.358 -8.657 2.434 1.00 8.19 250 LEU A CA 1
ATOM 2145 C C . LEU A 1 252 ? -21.339 -8.072 3.856 1.00 7.72 250 LEU A C 1
ATOM 2146 O O . LEU A 1 252 ? -21.805 -8.727 4.791 1.00 9.89 250 LEU A O 1
ATOM 2151 N N . SER A 1 253 ? -20.841 -6.844 4.011 1.00 7.89 251 SER A N 1
ATOM 2152 C CA . SER A 1 253 ? -20.579 -6.310 5.333 1.00 10.24 251 SER A CA 1
ATOM 2153 C C . SER A 1 253 ? -21.715 -5.464 5.905 1.00 8.77 251 SER A C 1
ATOM 2154 O O . SER A 1 253 ? -21.823 -5.347 7.134 1.00 10.71 251 SER A O 1
ATOM 2157 N N . SER A 1 254 ? -22.552 -4.858 5.056 1.00 8.79 252 SER A N 1
ATOM 2158 C CA A SER A 1 254 ? -23.658 -4.036 5.539 0.50 8.63 252 SER A CA 1
ATOM 2159 C CA B SER A 1 254 ? -23.613 -4.000 5.477 0.50 9.60 252 SER A CA 1
ATOM 2160 C C . SER A 1 254 ? -24.937 -4.390 4.804 1.00 8.12 252 SER A C 1
ATOM 2161 O O . SER A 1 254 ? -25.600 -3.520 4.227 1.00 8.95 252 SER A O 1
ATOM 2166 N N . PRO A 1 255 ? -25.324 -5.662 4.852 1.00 8.57 253 PRO A N 1
ATOM 2167 C CA . PRO A 1 255 ? -26.450 -6.056 4.021 1.00 8.80 253 PRO A CA 1
ATOM 2168 C C . PRO A 1 255 ? -27.764 -5.367 4.396 1.00 9.20 253 PRO A C 1
ATOM 2169 O O . PRO A 1 255 ? -28.614 -5.127 3.536 1.00 9.49 253 PRO A O 1
ATOM 2173 N N . ASP A 1 256 ? -27.982 -5.031 5.671 1.00 9.42 254 ASP A N 1
ATOM 2174 C CA . ASP A 1 256 ? -29.254 -4.432 6.045 1.00 10.83 254 ASP A CA 1
ATOM 2175 C C . ASP A 1 256 ? -29.526 -3.119 5.282 1.00 9.74 254 ASP A C 1
ATOM 2176 O O . ASP A 1 256 ? -30.662 -2.838 4.920 1.00 12.05 254 ASP A O 1
ATOM 2181 N N . SER A 1 257 ? -28.480 -2.311 5.098 1.00 10.87 255 SER A N 1
ATOM 2182 C CA . SER A 1 257 ? -28.665 -1.047 4.390 1.00 11.86 255 SER A CA 1
ATOM 2183 C C . SER A 1 257 ? -28.479 -1.222 2.867 1.00 10.65 255 SER A C 1
ATOM 2184 O O . SER A 1 257 ? -29.065 -0.486 2.063 1.00 15.34 255 SER A O 1
ATOM 2187 N N . VAL A 1 258 ? -27.739 -2.223 2.443 1.00 9.58 256 VAL A N 1
ATOM 2188 C CA . VAL A 1 258 ? -27.293 -2.320 1.045 1.00 8.76 256 VAL A CA 1
ATOM 2189 C C . VAL A 1 258 ? -28.229 -3.224 0.219 1.00 8.38 256 VAL A C 1
ATOM 2190 O O . VAL A 1 258 ? -28.542 -2.917 -0.932 1.00 9.35 256 VAL A O 1
ATOM 2194 N N . ILE A 1 259 ? -28.630 -4.359 0.774 1.00 8.03 257 ILE A N 1
ATOM 2195 C CA . ILE A 1 259 ? -29.403 -5.293 -0.026 1.00 8.40 257 ILE A CA 1
ATOM 2196 C C . ILE A 1 259 ? -30.715 -4.681 -0.562 1.00 8.34 257 ILE A C 1
ATOM 2197 O O . ILE A 1 259 ? -31.053 -4.895 -1.726 1.00 8.46 257 ILE A O 1
ATOM 2202 N N . PRO A 1 260 ? -31.453 -3.877 0.241 1.00 8.78 258 PRO A N 1
ATOM 2203 C CA . PRO A 1 260 ? -32.665 -3.290 -0.333 1.00 9.64 258 PRO A CA 1
ATOM 2204 C C . PRO A 1 260 ? -32.386 -2.404 -1.539 1.00 9.07 258 PRO A C 1
ATOM 2205 O O . PRO A 1 260 ? -33.215 -2.354 -2.471 1.00 9.04 258 PRO A O 1
ATOM 2209 N N . VAL A 1 261 ? -31.264 -1.684 -1.545 1.00 8.49 259 VAL A N 1
ATOM 2210 C CA . VAL A 1 261 ? -30.939 -0.864 -2.672 1.00 8.10 259 VAL A CA 1
ATOM 2211 C C . VAL A 1 261 ? -30.638 -1.716 -3.918 1.00 8.71 259 VAL A C 1
ATOM 2212 O O . VAL A 1 261 ? -31.159 -1.448 -5.005 1.00 9.36 259 VAL A O 1
ATOM 2216 N N . ILE A 1 262 ? -29.826 -2.757 -3.752 1.00 7.56 260 ILE A N 1
ATOM 2217 C CA . ILE A 1 262 ? -29.521 -3.603 -4.882 1.00 8.85 260 ILE A CA 1
ATOM 2218 C C . ILE A 1 262 ? -30.801 -4.224 -5.437 1.00 7.91 260 ILE A C 1
ATOM 2219 O O . ILE A 1 262 ? -30.981 -4.276 -6.657 1.00 8.15 260 ILE A O 1
ATOM 2224 N N . LEU A 1 263 ? -31.693 -4.704 -4.553 1.00 8.40 261 LEU A N 1
ATOM 2225 C CA . LEU A 1 263 ? -32.906 -5.345 -5.013 1.00 8.12 261 LEU A CA 1
ATOM 2226 C C . LEU A 1 263 ? -33.765 -4.370 -5.808 1.00 8.67 261 LEU A C 1
ATOM 2227 O O . LEU A 1 263 ? -34.383 -4.763 -6.812 1.00 9.90 261 LEU A O 1
ATOM 2232 N N A ARG A 1 264 ? -33.858 -3.114 -5.368 0.50 8.02 262 ARG A N 1
ATOM 2233 N N B ARG A 1 264 ? -33.838 -3.120 -5.349 0.50 8.35 262 ARG A N 1
ATOM 2234 C CA A ARG A 1 264 ? -34.669 -2.159 -6.131 0.50 9.12 262 ARG A CA 1
ATOM 2235 C CA B ARG A 1 264 ? -34.616 -2.118 -6.078 0.50 10.25 262 ARG A CA 1
ATOM 2236 C C A ARG A 1 264 ? -34.122 -1.988 -7.540 0.50 9.24 262 ARG A C 1
ATOM 2237 C C B ARG A 1 264 ? -34.115 -1.971 -7.507 0.50 9.45 262 ARG A C 1
ATOM 2238 O O A ARG A 1 264 ? -34.897 -1.859 -8.488 0.50 10.12 262 ARG A O 1
ATOM 2239 O O B ARG A 1 264 ? -34.913 -1.868 -8.437 0.50 10.20 262 ARG A O 1
ATOM 2254 N N . HIS A 1 265 ? -32.804 -1.921 -7.693 1.00 8.29 263 HIS A N 1
ATOM 2255 C CA . HIS A 1 265 ? -32.249 -1.744 -9.016 1.00 8.11 263 HIS A CA 1
ATOM 2256 C C . HIS A 1 265 ? -32.344 -2.986 -9.878 1.00 8.51 263 HIS A C 1
ATOM 2257 O O . HIS A 1 265 ? -32.411 -2.895 -11.089 1.00 9.68 263 HIS A O 1
ATOM 2264 N N . ILE A 1 266 ? -32.283 -4.181 -9.272 1.00 8.15 264 ILE A N 1
ATOM 2265 C CA . ILE A 1 266 ? -32.521 -5.418 -10.020 1.00 8.78 264 ILE A CA 1
ATOM 2266 C C . ILE A 1 266 ? -33.960 -5.451 -10.520 1.00 10.08 264 ILE A C 1
ATOM 2267 O O . ILE A 1 266 ? -34.204 -5.799 -11.670 1.00 10.83 264 ILE A O 1
ATOM 2272 N N . ARG A 1 267 ? -34.884 -5.155 -9.613 1.00 10.52 265 ARG A N 1
ATOM 2273 C CA . ARG A 1 267 ? -36.315 -5.404 -9.861 1.00 13.57 265 ARG A CA 1
ATOM 2274 C C . ARG A 1 267 ? -36.979 -4.312 -10.707 1.00 13.90 265 ARG A C 1
ATOM 2275 O O . ARG A 1 267 ? -38.057 -4.542 -11.264 1.00 18.10 265 ARG A O 1
ATOM 2283 N N . ASN A 1 268 ? -36.363 -3.146 -10.821 1.00 12.70 266 ASN A N 1
ATOM 2284 C CA . ASN A 1 268 ? -36.989 -2.006 -11.461 1.00 12.75 266 ASN A CA 1
ATOM 2285 C C . ASN A 1 268 ? -36.120 -1.440 -12.555 1.00 14.29 266 ASN A C 1
ATOM 2286 O O . ASN A 1 268 ? -34.921 -1.234 -12.393 1.00 17.49 266 ASN A O 1
ATOM 2291 N N . ASP A 1 269 ? -36.722 -1.148 -13.688 1.00 15.55 267 ASP A N 1
ATOM 2292 C CA . ASP A 1 269 ? -35.898 -0.713 -14.789 1.00 16.16 267 ASP A CA 1
ATOM 2293 C C . ASP A 1 269 ? -35.824 0.801 -14.814 1.00 17.73 267 ASP A C 1
ATOM 2294 O O . ASP A 1 269 ? -36.675 1.480 -14.235 1.00 21.78 267 ASP A O 1
ATOM 2299 N N . ILE A 1 270 ? -34.816 1.338 -15.491 1.00 16.78 268 ILE A N 1
ATOM 2300 C CA . ILE A 1 270 ? -34.739 2.755 -15.732 1.00 20.68 268 ILE A CA 1
ATOM 2301 C C . ILE A 1 270 ? -35.884 3.109 -16.668 1.00 27.23 268 ILE A C 1
ATOM 2302 O O . ILE A 1 270 ? -36.587 4.075 -16.404 1.00 32.39 268 ILE A O 1
#